Protein AF-A0A2N5YZR5-F1 (afdb_monomer_lite)

Foldseek 3Di:
DDDDDPQVVVVLPQAAEADDDAFDAPPVRDHTQCKGADPQLSYTGHHLQCLLVVLLVLLLCQVVFCQDQDPVVRDTGHRADEDQDGDNDPPDPPNHRYHLVRSVVSNVSHDQDPVSVVVQVVVCVPPVDGSVCNVPVQVSCVPRNPDGVPPQDDFPPWDWDDPDPPDIDIDTHQDPVNDDDDDDDDPVPWDDDADDDDDPPDDGPGD

Sequence (207 aa):
MRPADNTVNSARNSRWYGECDEQYYDEGGTIPTDSWTSSTDWVWKPRDAVKGDCARMIFYMATRYEGEYNAISNITEPDLEIMDYIPADDYSTDPIMAVLSDLLLWHEQDPVDDFERNRNEVIYSYQGNRNPYIDHPEYVCLVFGTDCPGIVDDPDPFTAEGSSASQIDLDWGLNANSNEIVLAWNTTNTFGTPSGTYTSGDPITGG

Structure (mmCIF, N/CA/C/O backbone):
data_AF-A0A2N5YZR5-F1
#
_entry.id   AF-A0A2N5YZR5-F1
#
loop_
_atom_site.group_PDB
_atom_site.id
_atom_site.type_symbol
_atom_site.label_atom_id
_atom_site.label_alt_id
_atom_site.label_comp_id
_atom_site.label_asym_id
_atom_site.label_entity_id
_atom_site.label_seq_id
_atom_site.pdbx_PDB_ins_code
_atom_site.Cartn_x
_atom_site.Cartn_y
_atom_site.Cartn_z
_atom_site.occupancy
_atom_site.B_iso_or_equiv
_atom_site.auth_seq_id
_atom_site.auth_comp_id
_atom_site.auth_asym_id
_atom_site.auth_atom_id
_atom_site.pdbx_PDB_model_num
ATOM 1 N N . MET A 1 1 ? 6.459 -12.007 -2.480 1.00 70.31 1 MET A N 1
ATOM 2 C CA . MET A 1 1 ? 6.802 -12.245 -3.905 1.00 70.31 1 MET A CA 1
ATOM 3 C C . MET A 1 1 ? 5.547 -12.493 -4.737 1.00 70.31 1 MET A C 1
ATOM 5 O O . MET A 1 1 ? 4.651 -13.189 -4.261 1.00 70.31 1 MET A O 1
ATOM 9 N N . ARG A 1 2 ? 5.481 -11.937 -5.951 1.00 78.25 2 ARG A N 1
ATOM 10 C CA . ARG A 1 2 ? 4.419 -12.159 -6.952 1.00 78.25 2 ARG A CA 1
ATOM 11 C C . ARG A 1 2 ? 5.089 -12.424 -8.309 1.00 78.25 2 ARG A C 1
ATOM 13 O O . ARG A 1 2 ? 6.145 -11.840 -8.544 1.00 78.25 2 ARG A O 1
ATOM 20 N N . PRO A 1 3 ? 4.537 -13.291 -9.175 1.00 78.75 3 PRO A N 1
ATOM 21 C CA . PRO A 1 3 ? 5.017 -13.392 -10.547 1.00 78.75 3 PRO A CA 1
ATOM 22 C C . PRO A 1 3 ? 4.793 -12.066 -11.281 1.00 78.75 3 PRO A C 1
ATOM 24 O O . PRO A 1 3 ? 3.724 -11.464 -11.173 1.00 78.75 3 PRO A O 1
ATOM 27 N N . ALA A 1 4 ? 5.801 -11.638 -12.026 1.00 81.44 4 ALA A N 1
ATOM 28 C CA . ALA A 1 4 ? 5.749 -10.490 -12.915 1.00 81.44 4 ALA A CA 1
ATOM 29 C C . ALA A 1 4 ? 6.408 -10.875 -14.239 1.00 81.44 4 ALA A C 1
ATOM 31 O O . ALA A 1 4 ? 7.260 -11.770 -14.267 1.00 81.44 4 ALA A O 1
ATOM 32 N N . ASP A 1 5 ? 6.006 -10.203 -15.314 1.00 84.44 5 ASP A N 1
ATOM 33 C CA . ASP A 1 5 ? 6.750 -10.277 -16.564 1.00 84.44 5 ASP A CA 1
ATOM 34 C C . ASP A 1 5 ? 8.192 -9.796 -16.324 1.00 84.44 5 ASP A C 1
ATOM 36 O O . ASP A 1 5 ? 8.425 -8.876 -15.531 1.00 84.44 5 ASP A O 1
ATOM 40 N N . ASN A 1 6 ? 9.174 -10.461 -16.935 1.00 86.00 6 ASN A N 1
ATOM 41 C CA . ASN A 1 6 ? 10.575 -10.179 -16.655 1.00 86.00 6 ASN A CA 1
ATOM 42 C C . ASN A 1 6 ? 10.985 -8.781 -17.130 1.00 86.00 6 ASN A C 1
ATOM 44 O O . ASN A 1 6 ? 11.789 -8.148 -16.447 1.00 86.00 6 ASN A O 1
ATOM 48 N N . THR A 1 7 ? 10.442 -8.290 -18.245 1.00 87.88 7 THR A N 1
ATOM 49 C CA . THR A 1 7 ? 10.740 -6.948 -18.764 1.00 87.88 7 THR A CA 1
ATOM 50 C C . THR A 1 7 ? 10.146 -5.889 -17.843 1.00 87.88 7 THR A C 1
ATOM 52 O O . THR A 1 7 ? 10.850 -4.963 -17.450 1.00 87.88 7 THR A O 1
ATOM 55 N N . VAL A 1 8 ? 8.906 -6.091 -17.389 1.00 88.25 8 VAL A N 1
ATOM 56 C CA . VAL A 1 8 ? 8.203 -5.216 -16.445 1.00 88.25 8 VAL A CA 1
ATOM 57 C C . VAL A 1 8 ? 8.918 -5.208 -15.096 1.00 88.25 8 VAL A C 1
ATOM 59 O O . VAL A 1 8 ? 9.107 -4.151 -14.503 1.00 88.25 8 VAL A O 1
ATOM 62 N N . ASN A 1 9 ? 9.387 -6.363 -14.619 1.00 88.88 9 ASN A N 1
ATOM 63 C CA . ASN A 1 9 ? 10.175 -6.452 -13.392 1.00 88.88 9 ASN A CA 1
ATOM 64 C C . ASN A 1 9 ? 11.522 -5.723 -13.524 1.00 88.88 9 ASN A C 1
ATOM 66 O O . ASN A 1 9 ? 11.928 -4.996 -12.617 1.00 88.88 9 ASN A O 1
ATOM 70 N N . SER A 1 10 ? 12.205 -5.884 -14.661 1.00 89.12 10 SER A N 1
ATOM 71 C CA . SER A 1 10 ? 13.434 -5.144 -14.960 1.00 89.12 10 SER A CA 1
ATOM 72 C C . SER A 1 10 ? 13.189 -3.639 -15.076 1.00 89.12 10 SER A C 1
ATOM 74 O O . SER A 1 10 ? 14.002 -2.855 -14.591 1.00 89.12 10 SER A O 1
ATOM 76 N N . ALA A 1 11 ? 12.067 -3.231 -15.667 1.00 89.81 11 ALA A N 1
ATOM 77 C CA . ALA A 1 11 ? 11.682 -1.838 -15.813 1.00 89.81 11 ALA A CA 1
ATOM 78 C C . ALA A 1 11 ? 11.274 -1.208 -14.486 1.00 89.81 11 ALA A C 1
ATOM 80 O O . ALA A 1 11 ? 11.668 -0.077 -14.237 1.00 89.81 11 ALA A O 1
ATOM 81 N N . ARG A 1 12 ? 10.580 -1.933 -13.601 1.00 91.31 12 ARG A N 1
ATOM 82 C CA . ARG A 1 12 ? 10.261 -1.465 -12.246 1.00 91.31 12 ARG A CA 1
ATOM 83 C C . ARG A 1 12 ? 11.533 -1.158 -11.457 1.00 91.31 12 ARG A C 1
ATOM 85 O O . ARG A 1 12 ? 11.588 -0.144 -10.767 1.00 91.31 12 ARG A O 1
ATOM 92 N N . ASN A 1 13 ? 12.583 -1.967 -11.620 1.00 89.31 13 ASN A N 1
ATOM 93 C CA . ASN A 1 13 ? 13.887 -1.747 -10.983 1.00 89.31 13 ASN A CA 1
ATOM 94 C C . ASN A 1 13 ? 13.736 -1.540 -9.452 1.00 89.31 13 ASN A C 1
ATOM 96 O O . ASN A 1 13 ? 12.947 -2.229 -8.800 1.00 89.31 13 ASN A O 1
ATOM 100 N N . SER A 1 14 ? 14.467 -0.595 -8.872 1.00 88.56 14 SER A N 1
ATOM 101 C CA . SER A 1 14 ? 14.350 -0.112 -7.498 1.00 88.56 14 SER A CA 1
ATOM 102 C C . SER A 1 14 ? 13.541 1.187 -7.395 1.00 88.56 14 SER A C 1
ATOM 104 O O . SER A 1 14 ? 13.729 1.930 -6.441 1.00 88.56 14 SER A O 1
ATOM 106 N N . ARG A 1 15 ? 12.652 1.476 -8.359 1.00 92.12 15 ARG A N 1
ATOM 107 C CA . ARG A 1 15 ? 11.787 2.664 -8.299 1.00 92.12 15 ARG A CA 1
ATOM 108 C C . ARG A 1 15 ? 10.844 2.603 -7.103 1.00 92.12 15 ARG A C 1
ATOM 110 O O . ARG A 1 15 ? 10.331 1.524 -6.766 1.00 92.12 15 ARG A O 1
ATOM 117 N N . TRP A 1 16 ? 10.589 3.765 -6.515 1.00 94.25 16 TRP A N 1
ATOM 118 C CA . TRP A 1 16 ? 9.608 3.921 -5.446 1.00 94.25 16 TRP A CA 1
ATOM 119 C C . TRP A 1 16 ? 8.196 3.702 -5.964 1.00 94.25 16 TRP A C 1
ATOM 121 O O . TRP A 1 16 ? 7.913 3.931 -7.140 1.0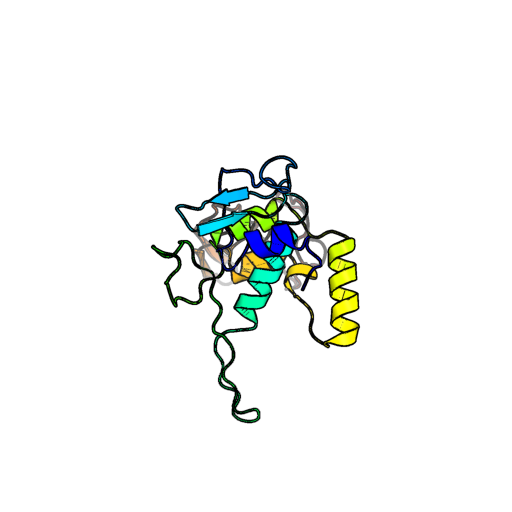0 94.25 16 TRP A O 1
ATOM 131 N N . TYR A 1 17 ? 7.305 3.245 -5.093 1.00 95.31 17 TYR A N 1
ATOM 132 C CA . TYR A 1 17 ? 5.890 3.162 -5.431 1.00 95.31 17 TYR A CA 1
ATOM 133 C C . TYR A 1 17 ? 5.197 4.501 -5.183 1.00 95.31 17 TYR A C 1
ATOM 135 O O . TYR A 1 17 ? 5.326 5.079 -4.108 1.00 95.31 17 TYR A O 1
ATOM 143 N N . GLY A 1 18 ? 4.458 4.972 -6.179 1.00 94.62 18 GLY A N 1
ATOM 144 C CA . GLY A 1 18 ? 3.708 6.222 -6.119 1.00 94.62 18 GLY A CA 1
ATOM 145 C C . GLY A 1 18 ? 2.987 6.492 -7.433 1.00 94.62 18 GLY A C 1
ATOM 146 O O . GLY A 1 18 ? 3.174 5.767 -8.417 1.00 94.62 18 GLY A O 1
ATOM 147 N N . GLU A 1 19 ? 2.143 7.513 -7.445 1.00 93.38 19 GLU A N 1
ATOM 148 C CA . GLU A 1 19 ? 1.406 7.951 -8.626 1.00 93.38 19 GLU A CA 1
ATOM 149 C C . GLU A 1 19 ? 2.331 8.577 -9.682 1.00 93.38 19 GLU A C 1
ATOM 151 O O . GLU A 1 19 ? 3.331 9.228 -9.380 1.00 93.38 19 GLU A O 1
ATOM 156 N N . CYS A 1 20 ? 2.018 8.328 -10.955 1.00 92.81 20 CYS A N 1
ATOM 157 C CA . CYS A 1 20 ? 2.745 8.873 -12.101 1.00 92.81 20 CYS A CA 1
ATOM 158 C C . CYS A 1 20 ? 1.919 8.760 -13.390 1.00 92.81 20 CYS A C 1
ATOM 160 O O . CYS A 1 20 ? 1.036 7.907 -13.509 1.00 92.81 20 CYS A O 1
ATOM 162 N N . ASP A 1 21 ? 2.249 9.608 -14.368 1.00 91.12 21 ASP A N 1
ATOM 163 C CA . ASP A 1 21 ? 1.403 9.862 -15.543 1.00 91.12 21 ASP A CA 1
ATOM 164 C C . ASP A 1 21 ? 1.977 9.333 -16.872 1.00 91.12 21 ASP A C 1
ATOM 166 O O . ASP A 1 21 ? 1.344 9.480 -17.920 1.00 91.12 21 ASP A O 1
ATOM 170 N N . GLU A 1 22 ? 3.156 8.698 -16.878 1.00 94.25 22 GLU A N 1
ATOM 171 C CA . GLU A 1 22 ? 3.742 8.119 -18.096 1.00 94.25 22 GLU A CA 1
ATOM 172 C C . GLU A 1 22 ? 3.511 6.605 -18.151 1.00 94.25 22 GLU A C 1
ATOM 174 O O . GLU A 1 22 ? 4.078 5.831 -17.380 1.00 94.25 22 GLU A O 1
ATOM 179 N N . GLN A 1 23 ? 2.662 6.160 -19.079 1.00 93.94 23 GLN A N 1
ATOM 180 C CA . GLN A 1 23 ? 2.369 4.738 -19.242 1.00 93.94 23 GLN A CA 1
ATOM 181 C C . GLN A 1 23 ? 3.618 3.987 -19.715 1.00 93.94 23 GLN A C 1
ATOM 183 O O . GLN A 1 23 ? 4.258 4.367 -20.696 1.00 93.94 23 GLN A O 1
ATOM 188 N N . TYR A 1 24 ? 3.926 2.872 -19.057 1.00 91.81 24 TYR A N 1
ATOM 189 C CA . TYR A 1 24 ? 5.007 1.986 -19.451 1.00 91.81 24 TYR A CA 1
ATOM 190 C C . TYR A 1 24 ? 4.556 1.001 -20.536 1.00 91.81 24 TYR A C 1
ATOM 192 O O . TYR A 1 24 ? 3.554 0.285 -20.400 1.00 91.81 24 TYR A O 1
ATOM 200 N N . TYR A 1 25 ? 5.354 0.933 -21.597 1.00 91.06 25 TYR A N 1
ATOM 201 C CA . TYR A 1 25 ? 5.171 0.024 -22.719 1.00 91.06 25 TYR A CA 1
ATOM 202 C C . TYR A 1 25 ? 6.322 -0.980 -22.779 1.00 91.06 25 TYR A C 1
ATOM 204 O O . TYR A 1 25 ? 7.494 -0.609 -22.701 1.00 91.06 25 TYR A O 1
ATOM 212 N N . ASP A 1 26 ? 5.980 -2.245 -22.983 1.00 86.69 26 ASP A N 1
ATOM 213 C CA . ASP A 1 26 ? 6.927 -3.332 -23.193 1.00 86.69 26 ASP A CA 1
ATOM 214 C C . ASP A 1 26 ? 7.288 -3.497 -24.686 1.00 86.69 26 ASP A C 1
ATOM 216 O O . ASP A 1 26 ? 6.799 -2.758 -25.550 1.00 86.69 26 ASP A O 1
ATOM 220 N N . GLU A 1 27 ? 8.186 -4.437 -24.998 1.00 84.00 27 GLU A N 1
ATOM 221 C CA . GLU A 1 27 ? 8.685 -4.762 -26.338 1.00 84.00 27 GLU A CA 1
ATOM 222 C C . GLU A 1 27 ? 9.165 -3.516 -27.097 1.00 84.00 27 GLU A C 1
ATOM 224 O O . GLU A 1 27 ? 8.824 -3.269 -28.256 1.00 84.00 27 GLU A O 1
ATOM 229 N N . GLY A 1 28 ? 9.953 -2.683 -26.410 1.00 75.81 28 GLY A N 1
ATOM 230 C CA . GLY A 1 28 ? 10.524 -1.470 -26.995 1.00 75.81 28 GLY A CA 1
ATOM 231 C C . GLY A 1 28 ? 9.497 -0.376 -27.296 1.00 75.81 28 GLY A C 1
ATOM 232 O O . GLY A 1 28 ? 9.738 0.439 -28.184 1.00 75.81 28 GLY A O 1
ATOM 233 N N . GLY A 1 29 ? 8.370 -0.350 -26.579 1.00 80.75 29 GLY A N 1
ATOM 234 C CA . GLY A 1 29 ? 7.383 0.726 -26.679 1.00 80.75 29 GLY A CA 1
ATOM 235 C C . GLY A 1 29 ? 6.100 0.358 -27.423 1.00 80.75 29 GLY A C 1
ATOM 236 O O . GLY A 1 29 ? 5.387 1.252 -27.871 1.00 80.75 29 GLY A O 1
ATOM 237 N N . THR A 1 30 ? 5.817 -0.932 -27.619 1.00 82.69 30 THR A N 1
ATOM 238 C CA . THR A 1 30 ? 4.737 -1.382 -28.514 1.00 82.69 30 THR A CA 1
ATOM 239 C C . THR A 1 30 ? 3.555 -2.020 -27.794 1.00 82.69 30 THR A C 1
ATOM 241 O O . THR A 1 30 ? 2.429 -1.899 -28.279 1.00 82.69 30 THR A O 1
ATOM 244 N N . ILE A 1 31 ? 3.770 -2.644 -26.633 1.00 86.31 31 ILE A N 1
ATOM 245 C CA . ILE A 1 31 ? 2.707 -3.323 -25.881 1.00 86.31 31 ILE A CA 1
ATOM 246 C C . ILE A 1 31 ? 2.402 -2.541 -24.600 1.00 86.31 31 ILE A C 1
ATOM 248 O O . ILE A 1 31 ? 3.287 -2.420 -23.753 1.00 86.31 31 ILE A O 1
ATOM 252 N N . PRO A 1 32 ? 1.178 -2.017 -24.411 1.00 88.62 32 PRO A N 1
ATOM 253 C CA . PRO A 1 32 ? 0.816 -1.369 -23.159 1.00 88.62 32 PRO A CA 1
ATOM 254 C C . PRO A 1 32 ? 0.783 -2.402 -22.030 1.00 88.62 32 PRO A C 1
ATOM 256 O O . PRO A 1 32 ? 0.196 -3.475 -22.167 1.00 88.62 32 PRO A O 1
ATOM 259 N N . THR A 1 33 ? 1.413 -2.071 -20.905 1.00 90.44 33 THR A N 1
ATOM 260 C CA . THR A 1 33 ? 1.480 -2.957 -19.731 1.00 90.44 33 THR A CA 1
ATOM 261 C C . THR A 1 33 ? 0.447 -2.621 -18.663 1.00 90.44 33 THR A C 1
ATOM 263 O O . THR A 1 33 ? 0.400 -3.294 -17.637 1.00 90.44 33 THR A O 1
ATOM 266 N N . ASP A 1 34 ? -0.317 -1.543 -18.861 1.00 92.06 34 ASP A N 1
ATOM 267 C CA . ASP A 1 34 ? -1.183 -0.890 -17.867 1.00 92.06 34 ASP A CA 1
ATOM 268 C C . ASP A 1 34 ? -0.469 -0.461 -16.571 1.00 92.06 34 ASP A C 1
ATOM 270 O O . ASP A 1 34 ? -1.120 -0.071 -15.607 1.00 92.06 34 ASP A O 1
ATOM 274 N N . SER A 1 35 ? 0.863 -0.534 -16.535 1.00 93.69 35 SER A N 1
ATOM 275 C CA . SER A 1 35 ? 1.693 0.055 -15.484 1.00 93.69 35 SER A CA 1
ATOM 276 C C . SER A 1 35 ? 2.209 1.412 -15.954 1.00 93.69 35 SER A C 1
ATOM 278 O O . SER A 1 35 ? 2.256 1.680 -17.156 1.00 93.69 35 SER A O 1
ATOM 280 N N . TRP A 1 36 ? 2.614 2.255 -15.014 1.00 95.31 36 TRP A N 1
ATOM 281 C CA . TRP A 1 36 ? 3.085 3.610 -15.269 1.00 95.31 36 TRP A CA 1
ATOM 282 C C . TRP A 1 36 ? 4.411 3.849 -14.549 1.00 95.31 36 TRP A C 1
ATOM 284 O O . TRP A 1 36 ? 4.768 3.139 -13.605 1.00 95.31 36 TRP A O 1
ATOM 294 N N . THR A 1 37 ? 5.177 4.822 -15.020 1.00 94.88 37 THR A N 1
ATOM 295 C CA . THR A 1 37 ? 6.474 5.178 -14.453 1.00 94.88 37 THR A CA 1
ATOM 296 C C . THR A 1 37 ? 6.707 6.686 -14.520 1.00 94.88 37 THR A C 1
ATOM 298 O O . THR A 1 37 ? 6.044 7.391 -15.264 1.00 94.88 37 THR A O 1
ATOM 301 N N . SER A 1 38 ? 7.652 7.197 -13.737 1.00 92.31 38 SER A N 1
ATOM 302 C CA . SER A 1 38 ? 8.277 8.504 -13.947 1.00 92.31 38 SER A CA 1
ATOM 303 C C . SER A 1 38 ? 9.782 8.289 -13.912 1.00 92.31 38 SER A C 1
ATOM 305 O O . SER A 1 38 ? 10.316 7.784 -12.924 1.00 92.31 38 SER A O 1
ATOM 307 N N . SER A 1 39 ? 10.486 8.634 -14.992 1.00 89.38 39 SER A N 1
ATOM 308 C CA . SER A 1 39 ? 11.958 8.609 -14.984 1.00 89.38 39 SER A CA 1
ATOM 309 C C . SER A 1 39 ? 12.553 9.832 -14.285 1.00 89.38 39 SER A C 1
ATOM 311 O O . SER A 1 39 ? 13.714 9.787 -13.895 1.00 89.38 39 SER A O 1
ATOM 313 N N . THR A 1 40 ? 11.776 10.909 -14.137 1.00 88.19 40 THR A N 1
ATOM 314 C CA . THR A 1 40 ? 12.200 12.135 -13.449 1.00 88.19 40 THR A CA 1
ATOM 315 C C . THR A 1 40 ? 12.149 11.963 -11.938 1.00 88.19 40 THR A C 1
ATOM 317 O O . THR A 1 40 ? 13.134 12.259 -11.276 1.00 88.19 40 THR A O 1
ATOM 320 N N . ASP A 1 41 ? 11.045 11.429 -11.419 1.00 88.19 41 ASP A N 1
ATOM 321 C CA . ASP A 1 41 ? 10.856 11.211 -9.977 1.00 88.19 41 ASP A CA 1
ATOM 322 C C . ASP A 1 41 ? 11.301 9.805 -9.548 1.00 88.19 41 ASP A C 1
ATOM 324 O O . ASP A 1 41 ? 11.292 9.470 -8.372 1.00 88.19 41 ASP A O 1
ATOM 328 N N . TRP A 1 42 ? 11.677 8.960 -10.515 1.00 91.88 42 TRP A N 1
ATOM 329 C CA . TRP A 1 42 ? 12.067 7.565 -10.304 1.00 91.88 42 TRP A CA 1
ATOM 330 C C . TRP A 1 42 ? 10.981 6.729 -9.597 1.00 91.88 42 TRP A C 1
ATOM 332 O O . TRP A 1 42 ? 11.236 5.929 -8.694 1.00 91.88 42 TRP A O 1
ATOM 342 N N . VAL A 1 43 ? 9.742 6.892 -10.063 1.00 93.25 43 VAL A N 1
ATOM 343 C CA . VAL A 1 43 ? 8.531 6.282 -9.494 1.00 93.25 43 VAL A CA 1
ATOM 344 C C . VAL A 1 43 ? 7.953 5.213 -10.423 1.00 93.25 43 VAL A C 1
ATOM 346 O O . VAL A 1 43 ? 8.119 5.246 -11.650 1.00 93.25 43 VAL A O 1
ATOM 349 N N . TRP A 1 44 ? 7.283 4.230 -9.828 1.00 95.50 44 TRP A N 1
ATOM 350 C CA . TRP A 1 44 ? 6.551 3.171 -10.501 1.00 95.50 44 TRP A CA 1
ATOM 351 C C . TRP A 1 44 ? 5.144 3.005 -9.923 1.00 95.50 44 TRP A C 1
ATOM 353 O O . TRP A 1 44 ? 4.973 2.737 -8.731 1.00 95.50 44 TRP A O 1
ATOM 363 N N . LYS A 1 45 ? 4.146 3.032 -10.803 1.00 95.81 45 LYS A N 1
ATOM 364 C CA . LYS A 1 45 ? 2.758 2.699 -10.490 1.00 95.81 45 LYS A CA 1
ATOM 365 C C . LYS A 1 45 ? 2.385 1.376 -11.163 1.00 95.81 45 LYS A C 1
ATOM 367 O O . LYS A 1 45 ? 2.454 1.259 -12.388 1.00 95.81 45 LYS A O 1
ATOM 372 N N . PRO A 1 46 ? 2.000 0.347 -10.397 1.00 95.00 46 PRO A N 1
ATOM 373 C CA . PRO A 1 46 ? 1.544 -0.911 -10.961 1.00 95.00 46 PRO A CA 1
ATOM 374 C C . PRO A 1 46 ? 0.155 -0.764 -11.603 1.00 95.00 46 PRO A C 1
ATOM 376 O O . PRO A 1 46 ? -0.506 0.266 -11.497 1.00 95.00 46 PRO A O 1
ATOM 379 N N . ARG A 1 47 ? -0.299 -1.831 -12.265 1.00 93.88 47 ARG A N 1
ATOM 380 C CA . ARG A 1 47 ? -1.631 -1.894 -12.882 1.00 93.88 47 ARG A CA 1
ATOM 381 C C . ARG A 1 47 ? -2.738 -1.716 -11.852 1.00 93.88 47 ARG A C 1
ATOM 383 O O . ARG A 1 47 ? -2.624 -2.225 -10.738 1.00 93.88 47 ARG A O 1
ATOM 390 N N . ASP A 1 48 ? -3.855 -1.137 -12.281 1.00 93.62 48 ASP A N 1
ATOM 391 C CA . ASP A 1 48 ? -5.013 -0.897 -11.412 1.00 93.62 48 ASP A CA 1
ATOM 392 C C . ASP A 1 48 ? -5.551 -2.159 -10.731 1.00 93.62 48 ASP A C 1
ATOM 394 O O . ASP A 1 48 ? -5.998 -2.082 -9.598 1.00 93.62 48 ASP A O 1
ATOM 398 N N . ALA A 1 49 ? -5.460 -3.319 -11.386 1.00 90.94 49 ALA A N 1
ATOM 399 C CA . ALA A 1 49 ? -5.941 -4.596 -10.854 1.00 90.94 49 ALA A CA 1
ATOM 400 C C . ALA A 1 49 ? -5.028 -5.241 -9.790 1.00 90.94 49 ALA A C 1
ATOM 402 O O . ALA A 1 49 ? -5.274 -6.376 -9.395 1.00 90.94 49 ALA A O 1
ATOM 403 N N . VAL A 1 50 ? -3.893 -4.618 -9.451 1.00 93.75 50 VAL A N 1
ATOM 404 C CA . VAL A 1 50 ? -2.946 -5.159 -8.457 1.00 93.75 50 VAL A CA 1
ATOM 405 C C . VAL A 1 50 ? -2.355 -4.087 -7.540 1.00 93.75 50 VAL A C 1
ATOM 407 O O . VAL A 1 50 ? -1.430 -4.383 -6.778 1.00 93.75 50 VAL A O 1
ATOM 410 N N . LYS A 1 51 ? -2.802 -2.833 -7.648 1.00 94.00 51 LYS A N 1
ATOM 411 C CA . LYS A 1 51 ? -2.194 -1.716 -6.915 1.00 94.00 51 LYS A CA 1
ATOM 412 C C . LYS A 1 51 ? -2.513 -1.773 -5.424 1.00 94.00 51 LYS A C 1
ATOM 414 O O . LYS A 1 51 ? -1.630 -1.483 -4.620 1.00 94.00 51 LYS A O 1
ATOM 419 N N . GLY A 1 52 ? -3.702 -2.242 -5.052 1.00 95.94 52 GLY A N 1
ATOM 420 C CA . GLY A 1 52 ? -4.095 -2.457 -3.662 1.00 95.94 52 GLY A CA 1
ATOM 421 C C . GLY A 1 52 ? -3.335 -3.621 -3.041 1.00 95.94 52 GLY A C 1
ATOM 422 O O . GLY A 1 52 ? -2.831 -3.500 -1.923 1.00 95.94 52 GLY A O 1
ATOM 423 N N . ASP A 1 53 ? -3.137 -4.703 -3.801 1.00 96.19 53 ASP A N 1
ATOM 424 C CA . ASP A 1 53 ? -2.285 -5.819 -3.374 1.00 96.19 53 ASP A CA 1
ATOM 425 C C . ASP A 1 53 ? -0.851 -5.338 -3.106 1.00 96.19 53 ASP A C 1
ATOM 427 O O . ASP A 1 53 ? -0.217 -5.710 -2.114 1.00 96.19 53 ASP A O 1
ATOM 431 N N . CYS A 1 54 ? -0.310 -4.508 -4.007 1.00 95.81 54 CYS A N 1
ATOM 432 C CA . CYS A 1 54 ? 0.997 -3.879 -3.837 1.00 95.81 54 CYS A CA 1
ATOM 433 C C . CYS A 1 54 ? 1.042 -3.014 -2.576 1.00 95.81 54 CYS A C 1
ATOM 435 O O . CYS A 1 54 ? 1.967 -3.189 -1.784 1.00 95.81 54 CYS A O 1
ATOM 437 N N . ALA A 1 55 ? 0.038 -2.167 -2.346 1.00 96.81 55 ALA A N 1
ATOM 438 C CA . ALA A 1 55 ? -0.043 -1.333 -1.152 1.00 96.81 55 ALA A CA 1
ATOM 439 C C . ALA A 1 55 ? -0.029 -2.171 0.134 1.00 96.81 55 ALA A C 1
ATOM 441 O O . ALA A 1 55 ? 0.836 -1.977 0.983 1.00 96.81 55 ALA A O 1
ATOM 442 N N . ARG A 1 56 ? -0.890 -3.191 0.246 1.00 96.81 56 ARG A N 1
ATOM 443 C CA . ARG A 1 56 ? -0.943 -4.082 1.422 1.00 96.81 56 ARG A CA 1
ATOM 444 C C . ARG A 1 56 ? 0.335 -4.887 1.627 1.00 96.81 56 ARG A C 1
ATOM 446 O O . ARG A 1 56 ? 0.707 -5.165 2.767 1.00 96.81 56 ARG A O 1
ATOM 453 N N . MET A 1 57 ? 1.027 -5.271 0.554 1.00 95.44 57 MET A N 1
ATOM 454 C CA . MET A 1 57 ? 2.351 -5.886 0.668 1.00 95.44 57 MET A CA 1
ATOM 455 C C . MET A 1 57 ? 3.389 -4.899 1.211 1.00 95.44 57 MET A C 1
ATOM 457 O O . MET A 1 57 ? 4.203 -5.304 2.033 1.00 95.44 57 MET A O 1
ATOM 461 N N . ILE A 1 58 ? 3.364 -3.637 0.781 1.00 96.00 58 ILE A N 1
ATOM 462 C CA . ILE A 1 58 ? 4.313 -2.614 1.238 1.00 96.00 58 ILE A CA 1
ATOM 463 C C . ILE A 1 58 ? 4.034 -2.225 2.695 1.00 96.00 58 ILE A C 1
ATOM 465 O O . ILE A 1 58 ? 4.975 -2.218 3.481 1.00 96.00 58 ILE A O 1
ATOM 469 N N . PHE A 1 59 ? 2.767 -2.033 3.086 1.00 96.69 59 PHE A N 1
ATOM 470 C CA . PHE A 1 59 ? 2.375 -1.822 4.488 1.00 96.69 59 PHE A CA 1
ATOM 471 C C . PHE A 1 59 ? 2.900 -2.936 5.395 1.00 96.69 59 PHE A C 1
ATOM 473 O O . PHE A 1 59 ? 3.523 -2.670 6.416 1.00 96.69 59 PHE A O 1
ATOM 480 N N . TYR A 1 60 ? 2.739 -4.195 4.979 1.00 95.69 60 TYR A N 1
ATOM 481 C CA . TYR A 1 60 ? 3.290 -5.327 5.719 1.00 95.69 60 TYR A CA 1
ATOM 482 C C . TYR A 1 60 ? 4.818 -5.308 5.810 1.00 95.69 60 TYR A C 1
ATOM 484 O O . TYR A 1 60 ? 5.368 -5.636 6.859 1.00 95.69 60 TYR A O 1
ATOM 492 N N . MET A 1 61 ? 5.508 -4.967 4.717 1.00 94.62 61 MET A N 1
ATOM 493 C CA . MET A 1 61 ? 6.968 -4.905 4.717 1.00 94.62 61 MET A CA 1
ATOM 494 C C . MET A 1 61 ? 7.479 -3.816 5.655 1.00 94.62 61 MET A C 1
ATOM 496 O O . MET A 1 61 ? 8.431 -4.096 6.369 1.00 94.62 61 MET A O 1
ATOM 500 N N . ALA A 1 62 ? 6.836 -2.648 5.691 1.00 94.06 62 ALA A N 1
ATOM 501 C CA . ALA A 1 62 ? 7.197 -1.588 6.625 1.00 94.06 62 ALA A CA 1
ATOM 502 C C . ALA A 1 62 ? 7.040 -2.079 8.068 1.00 94.06 62 ALA A C 1
ATOM 504 O O . ALA A 1 62 ? 8.029 -2.270 8.757 1.00 94.06 62 ALA A O 1
ATOM 505 N N . THR A 1 63 ? 5.833 -2.510 8.451 1.00 93.19 63 THR A N 1
ATOM 506 C CA . THR A 1 63 ? 5.545 -2.983 9.817 1.00 93.19 63 THR A CA 1
ATOM 507 C C . THR A 1 63 ? 6.401 -4.163 10.271 1.00 93.19 63 THR A C 1
ATOM 509 O O . THR A 1 63 ? 6.642 -4.342 11.465 1.00 93.19 63 THR A O 1
ATOM 512 N N . ARG A 1 64 ? 6.803 -5.049 9.351 1.00 91.81 64 ARG A N 1
ATOM 513 C CA . ARG A 1 64 ? 7.625 -6.205 9.715 1.00 91.81 64 ARG A CA 1
ATOM 514 C C . ARG A 1 64 ? 9.095 -5.827 9.861 1.00 91.81 64 ARG A C 1
ATOM 516 O O . ARG A 1 64 ? 9.754 -6.463 10.676 1.00 91.81 64 ARG A O 1
ATOM 523 N N . TYR A 1 65 ? 9.619 -4.906 9.063 1.00 90.62 65 TYR A N 1
ATOM 524 C CA . TYR A 1 65 ? 11.055 -4.683 8.920 1.00 90.62 65 TYR A CA 1
ATOM 525 C C . TYR A 1 65 ? 11.438 -3.279 9.391 1.00 90.62 65 TYR A C 1
ATOM 527 O O . TYR A 1 65 ? 11.613 -2.383 8.580 1.00 90.62 65 TYR A O 1
ATOM 535 N N . GLU A 1 66 ? 11.619 -3.139 10.703 1.00 89.69 66 GLU A N 1
ATOM 536 C CA . GLU A 1 66 ? 11.929 -1.880 11.409 1.00 89.69 66 GLU A CA 1
ATOM 537 C C . GLU A 1 66 ? 13.425 -1.796 11.803 1.00 89.69 66 GLU A C 1
ATOM 539 O O . GLU A 1 66 ? 13.798 -1.246 12.840 1.00 89.69 66 GLU A O 1
ATOM 544 N N . GLY A 1 67 ? 14.307 -2.483 11.063 1.00 89.19 67 GLY A N 1
ATOM 545 C CA . GLY A 1 67 ? 15.756 -2.406 11.291 1.00 89.19 67 GLY A CA 1
ATOM 546 C C . GLY A 1 67 ? 16.290 -3.168 12.511 1.00 89.19 67 GLY A C 1
ATOM 547 O O . GLY A 1 67 ? 17.418 -2.921 12.950 1.00 89.19 67 GLY A O 1
ATOM 548 N N . GLU A 1 68 ? 15.517 -4.095 13.090 1.00 88.69 68 GLU A N 1
ATOM 549 C CA . GLU A 1 68 ? 15.910 -4.784 14.323 1.00 88.69 68 GLU A CA 1
ATOM 550 C C . GLU A 1 68 ? 17.192 -5.622 14.143 1.00 88.69 68 GLU A C 1
ATOM 552 O O . GLU A 1 68 ? 17.384 -6.363 13.171 1.00 88.69 68 GLU A O 1
ATOM 557 N N . TYR A 1 69 ? 18.089 -5.542 15.131 1.00 90.31 69 TYR A N 1
ATOM 558 C CA . TYR A 1 69 ? 19.268 -6.397 15.194 1.00 90.31 69 TYR A CA 1
ATOM 559 C C . TYR A 1 69 ? 18.953 -7.735 15.868 1.00 90.31 69 TYR A C 1
ATOM 561 O O . TYR A 1 69 ? 18.734 -7.812 17.079 1.00 90.31 69 TYR A O 1
ATOM 569 N N . ASN A 1 70 ? 19.045 -8.825 15.106 1.00 86.31 70 ASN A N 1
ATOM 570 C CA . ASN A 1 70 ? 18.913 -10.166 15.652 1.00 86.31 70 ASN A CA 1
ATOM 571 C C . ASN A 1 70 ? 20.269 -10.684 16.155 1.00 86.31 70 ASN A C 1
ATOM 573 O O . ASN A 1 70 ? 21.120 -11.134 15.383 1.00 86.31 70 ASN A O 1
ATOM 577 N N . ALA A 1 71 ? 20.447 -10.683 17.478 1.00 88.12 71 ALA A N 1
ATOM 578 C CA . ALA A 1 71 ? 21.675 -11.143 18.126 1.00 88.12 71 ALA A CA 1
ATOM 579 C C . ALA A 1 71 ? 21.943 -12.654 17.982 1.00 88.12 71 ALA A C 1
ATOM 581 O O . ALA A 1 71 ? 23.086 -13.083 18.131 1.00 88.12 71 ALA A O 1
ATOM 582 N N . ILE A 1 72 ? 20.917 -13.468 17.704 1.00 87.62 72 ILE A N 1
ATOM 583 C CA . ILE A 1 72 ? 21.054 -14.924 17.546 1.00 87.62 72 ILE A CA 1
ATOM 584 C C . ILE A 1 72 ? 21.574 -15.255 16.147 1.00 87.62 72 ILE A C 1
ATOM 586 O O . ILE A 1 72 ? 22.490 -16.063 16.004 1.00 87.62 72 ILE A O 1
ATOM 590 N N . SER A 1 73 ? 21.002 -14.634 15.114 1.00 87.56 73 SER A N 1
ATOM 591 C CA . SER A 1 73 ? 21.427 -14.840 13.728 1.00 87.56 73 SER A CA 1
ATOM 592 C C . SER A 1 73 ? 22.556 -13.908 13.289 1.00 87.56 73 SER A C 1
ATOM 594 O O . SER A 1 73 ? 23.108 -14.125 12.214 1.00 87.56 73 SER A O 1
ATOM 596 N N . ASN A 1 74 ? 22.924 -12.908 14.102 1.00 89.94 74 ASN A N 1
ATOM 597 C CA . ASN A 1 74 ? 23.924 -11.881 13.788 1.00 89.94 74 ASN A CA 1
ATOM 598 C C . ASN A 1 74 ? 23.622 -11.178 12.450 1.00 89.94 74 ASN A C 1
ATOM 600 O O . ASN A 1 74 ? 24.499 -11.002 11.602 1.00 89.94 74 ASN A O 1
ATOM 604 N N . ILE A 1 75 ? 22.346 -10.840 12.250 1.00 88.25 75 ILE A N 1
ATOM 605 C CA . ILE A 1 75 ? 21.819 -10.172 11.057 1.00 88.25 75 ILE A CA 1
ATOM 606 C C . ILE A 1 75 ? 20.993 -8.980 11.534 1.00 88.25 75 ILE A C 1
ATOM 608 O O . ILE A 1 75 ? 20.153 -9.136 12.419 1.00 88.25 75 ILE A O 1
ATOM 612 N N . THR A 1 76 ? 21.235 -7.816 10.939 1.00 89.75 76 THR A N 1
ATOM 613 C CA . THR A 1 76 ? 20.349 -6.655 11.057 1.00 89.75 76 THR A CA 1
ATOM 614 C C . THR A 1 76 ? 19.307 -6.746 9.957 1.00 89.75 76 THR A C 1
ATOM 616 O O . THR A 1 76 ? 19.655 -6.951 8.789 1.00 89.75 76 THR A O 1
ATOM 619 N N . GLU A 1 77 ? 18.039 -6.656 10.335 1.00 89.25 77 GLU A N 1
ATOM 620 C CA . GLU A 1 77 ? 16.948 -6.560 9.377 1.00 89.25 77 GLU A CA 1
ATOM 621 C C . GLU A 1 77 ? 17.050 -5.245 8.582 1.00 89.25 77 GLU A C 1
ATOM 623 O O . GLU A 1 77 ? 17.645 -4.278 9.061 1.00 89.25 77 GLU A O 1
ATOM 628 N N . PRO A 1 78 ? 16.537 -5.192 7.341 1.00 86.94 78 PRO A N 1
ATOM 629 C CA . PRO A 1 78 ? 16.342 -3.909 6.680 1.00 86.94 78 PRO A CA 1
ATOM 630 C C . PRO A 1 78 ? 15.353 -3.055 7.487 1.00 86.94 78 PRO A C 1
ATOM 632 O O . PRO A 1 78 ? 14.502 -3.594 8.192 1.00 86.94 78 PRO A O 1
ATOM 635 N N . ASP A 1 79 ? 15.489 -1.740 7.376 1.00 90.31 79 ASP A N 1
ATOM 636 C CA . ASP A 1 79 ? 14.660 -0.751 8.068 1.00 90.31 79 ASP A CA 1
ATOM 637 C C . ASP A 1 79 ? 13.768 -0.053 7.053 1.00 90.31 79 ASP A C 1
ATOM 639 O O . ASP A 1 79 ? 14.159 0.967 6.524 1.00 90.31 79 ASP A O 1
ATOM 643 N N . LEU A 1 80 ? 12.677 -0.682 6.628 1.00 92.06 80 LEU A N 1
ATOM 644 C CA . LEU A 1 80 ? 11.911 -0.248 5.466 1.00 92.06 80 LEU A CA 1
ATOM 645 C C . LEU A 1 80 ? 10.822 0.749 5.860 1.00 92.06 80 LEU A C 1
ATOM 647 O O . LEU A 1 80 ? 9.912 0.413 6.608 1.00 92.06 80 LEU A O 1
ATOM 651 N N . GLU A 1 81 ? 10.834 1.930 5.249 1.00 92.56 81 GLU A N 1
ATOM 652 C CA . GLU A 1 81 ? 9.929 3.019 5.618 1.00 92.56 81 GLU A CA 1
ATOM 653 C C . GLU A 1 81 ? 8.947 3.396 4.497 1.00 92.56 81 GLU A C 1
ATOM 655 O O . GLU A 1 81 ? 9.171 3.165 3.301 1.00 92.56 81 GLU A O 1
ATOM 660 N N . ILE A 1 82 ? 7.833 4.011 4.896 1.00 92.12 82 ILE A N 1
ATOM 661 C CA . ILE A 1 82 ? 6.844 4.628 4.009 1.00 92.12 82 ILE A CA 1
ATOM 662 C C . ILE A 1 82 ? 6.693 6.075 4.468 1.00 92.12 82 ILE A C 1
ATOM 664 O O . ILE A 1 82 ? 6.395 6.326 5.632 1.00 92.12 82 ILE A O 1
ATOM 668 N N . MET A 1 83 ? 6.892 7.021 3.554 1.00 89.75 83 MET A N 1
ATOM 669 C CA . MET A 1 83 ? 6.886 8.454 3.851 1.00 89.75 83 MET A CA 1
ATOM 670 C C . MET A 1 83 ? 6.014 9.185 2.840 1.00 89.75 83 MET A C 1
ATOM 672 O O . MET A 1 83 ? 5.785 8.686 1.747 1.00 89.75 83 MET A O 1
ATOM 676 N N . ASP A 1 84 ? 5.539 10.386 3.159 1.00 88.50 84 ASP A N 1
ATOM 677 C CA . ASP A 1 84 ? 4.712 11.174 2.231 1.00 88.50 84 ASP A CA 1
ATOM 678 C C . ASP A 1 84 ? 5.549 12.053 1.278 1.00 88.50 84 ASP A C 1
ATOM 680 O O . ASP A 1 84 ? 5.208 13.193 0.970 1.00 88.50 84 ASP A O 1
ATOM 684 N N . TYR A 1 85 ? 6.711 11.542 0.855 1.00 86.19 85 TYR A N 1
ATOM 685 C CA . TYR A 1 85 ? 7.581 12.176 -0.135 1.00 86.19 85 TYR A CA 1
ATOM 686 C C . TYR A 1 85 ? 8.468 11.144 -0.846 1.00 86.19 85 TYR A C 1
ATOM 688 O O . TYR A 1 85 ? 8.720 10.055 -0.330 1.00 86.19 85 TYR A O 1
ATOM 696 N N . ILE A 1 86 ? 8.976 11.521 -2.021 1.00 85.94 86 ILE A N 1
ATOM 697 C CA . ILE A 1 86 ? 9.990 10.772 -2.772 1.00 85.94 86 ILE A CA 1
ATOM 698 C C . ILE A 1 86 ? 11.358 11.448 -2.593 1.00 85.94 86 ILE A C 1
ATOM 700 O O . ILE A 1 86 ? 11.427 12.682 -2.662 1.00 85.94 86 ILE A O 1
ATOM 704 N N . PRO A 1 87 ? 12.448 10.691 -2.357 1.00 84.12 87 PRO A N 1
ATOM 705 C CA . PRO A 1 87 ? 13.798 11.245 -2.334 1.00 84.12 87 PRO A CA 1
ATOM 706 C C . PRO A 1 87 ? 14.155 12.000 -3.619 1.00 84.12 87 PRO A C 1
ATOM 708 O O . PRO A 1 87 ? 13.649 11.712 -4.697 1.00 84.12 87 PRO A O 1
ATOM 711 N N . ALA A 1 88 ? 15.062 12.970 -3.512 1.00 75.81 88 ALA A N 1
ATOM 712 C CA . ALA A 1 88 ? 15.374 13.872 -4.622 1.00 75.81 88 ALA A CA 1
ATOM 713 C C . ALA A 1 88 ? 16.042 13.187 -5.832 1.00 75.81 88 ALA A C 1
ATOM 715 O O . ALA A 1 88 ? 15.965 13.716 -6.941 1.00 75.81 88 ALA A O 1
ATOM 716 N N . ASP A 1 89 ? 16.724 12.059 -5.622 1.00 76.62 89 ASP A N 1
ATOM 717 C CA . ASP A 1 89 ? 17.375 11.279 -6.673 1.00 76.62 89 ASP A CA 1
ATOM 718 C C . ASP A 1 89 ? 17.455 9.787 -6.317 1.00 76.62 89 ASP A C 1
ATOM 720 O O . ASP A 1 89 ? 17.372 9.407 -5.147 1.00 76.62 89 ASP A O 1
ATOM 724 N N . ASP A 1 90 ? 17.657 8.949 -7.340 1.00 74.50 90 ASP A N 1
ATOM 725 C CA . ASP A 1 90 ? 17.739 7.483 -7.274 1.00 74.50 90 ASP A CA 1
ATOM 726 C C . ASP A 1 90 ? 19.023 6.940 -6.617 1.00 74.50 90 ASP A C 1
ATOM 728 O O . ASP A 1 90 ? 19.227 5.723 -6.575 1.00 74.50 90 ASP A O 1
ATOM 732 N N . TYR A 1 91 ? 19.871 7.820 -6.070 1.00 75.81 91 TYR A N 1
ATOM 733 C CA . TYR A 1 91 ? 21.043 7.460 -5.270 1.00 75.81 91 TYR A CA 1
ATOM 734 C C . TYR A 1 91 ? 20.788 7.543 -3.766 1.00 75.81 91 TYR A C 1
ATOM 736 O O . TYR A 1 91 ? 21.694 7.216 -2.988 1.00 75.81 91 TYR A O 1
ATOM 744 N N . SER A 1 92 ? 19.592 7.967 -3.346 1.00 79.62 92 SER A N 1
ATOM 745 C CA . SER A 1 92 ? 19.248 8.006 -1.930 1.00 79.62 92 SER A CA 1
ATOM 746 C C . SER A 1 92 ? 19.408 6.629 -1.279 1.00 79.62 92 SER A C 1
ATOM 748 O O . SER A 1 92 ? 19.002 5.594 -1.811 1.00 79.62 92 SER A O 1
ATOM 750 N N . THR A 1 93 ? 20.026 6.632 -0.099 1.00 80.69 93 THR A N 1
ATOM 751 C CA . THR A 1 93 ? 20.110 5.468 0.788 1.00 80.69 93 THR A CA 1
ATOM 752 C C . THR A 1 93 ? 18.986 5.452 1.817 1.00 80.69 93 THR A C 1
ATOM 754 O O . THR A 1 93 ? 19.000 4.593 2.698 1.00 80.69 93 THR A O 1
ATOM 757 N N . ASP A 1 94 ? 18.059 6.410 1.742 1.00 84.31 94 ASP A N 1
ATOM 758 C CA . ASP A 1 94 ? 16.879 6.437 2.595 1.00 84.31 94 ASP A CA 1
ATOM 759 C C . ASP A 1 94 ? 16.064 5.180 2.308 1.00 84.31 94 ASP A C 1
ATOM 761 O O . ASP A 1 94 ? 15.858 4.821 1.141 1.00 84.31 94 ASP A O 1
ATOM 765 N N . PRO A 1 95 ? 15.574 4.484 3.334 1.00 87.31 95 PRO A N 1
ATOM 766 C CA . PRO A 1 95 ? 14.981 3.179 3.127 1.00 87.31 95 PRO A CA 1
ATOM 767 C C . PRO A 1 95 ? 13.494 3.259 2.749 1.00 87.31 95 PRO A C 1
ATOM 769 O O . PRO A 1 95 ? 12.694 2.367 3.039 1.00 87.31 95 PRO A O 1
ATOM 772 N N . ILE A 1 96 ? 13.126 4.344 2.075 1.00 90.62 96 ILE A N 1
ATOM 773 C CA . ILE A 1 96 ? 11.767 4.648 1.662 1.00 90.62 96 ILE A CA 1
ATOM 774 C C . ILE A 1 96 ? 11.387 3.711 0.524 1.00 90.62 96 ILE A C 1
ATOM 776 O O . ILE A 1 96 ? 12.123 3.546 -0.450 1.00 90.62 96 ILE A O 1
ATOM 780 N N . MET A 1 97 ? 10.210 3.105 0.629 1.00 91.94 97 MET A N 1
ATOM 781 C CA . MET A 1 97 ? 9.676 2.215 -0.399 1.00 91.94 97 MET A CA 1
ATOM 782 C C . MET A 1 97 ? 8.617 2.878 -1.277 1.00 91.94 97 MET A C 1
ATOM 784 O O . MET A 1 97 ? 8.459 2.486 -2.439 1.00 91.94 97 MET A O 1
ATOM 788 N N . ALA A 1 98 ? 7.856 3.819 -0.718 1.00 94.38 98 ALA A N 1
ATOM 789 C CA . ALA A 1 98 ? 6.647 4.337 -1.340 1.00 94.38 98 ALA A CA 1
ATOM 790 C C . ALA A 1 98 ? 6.168 5.658 -0.726 1.00 94.38 98 ALA A C 1
ATOM 792 O O . ALA A 1 98 ? 6.501 5.954 0.424 1.00 94.38 98 ALA A O 1
ATOM 793 N N . VAL A 1 99 ? 5.320 6.367 -1.478 1.00 93.88 99 VAL A N 1
ATOM 794 C CA . VAL A 1 99 ? 4.536 7.512 -0.998 1.00 93.88 99 VAL A CA 1
ATOM 795 C C . VAL A 1 99 ? 3.337 7.020 -0.190 1.00 93.88 99 VAL A C 1
ATOM 797 O O . VAL A 1 99 ? 2.504 6.273 -0.706 1.00 93.88 99 VAL A O 1
ATOM 800 N N . LEU A 1 100 ? 3.230 7.440 1.073 1.00 93.75 100 LEU A N 1
ATOM 801 C CA . LEU A 1 100 ? 2.169 6.990 1.977 1.00 93.75 100 LEU A CA 1
ATOM 802 C C . LEU A 1 100 ? 0.761 7.304 1.446 1.00 93.75 100 LEU A C 1
ATOM 804 O O . LEU A 1 100 ? -0.077 6.403 1.380 1.00 93.75 100 LEU A O 1
ATOM 808 N N . SER A 1 101 ? 0.504 8.556 1.060 1.00 90.94 101 SER A N 1
ATOM 809 C CA . SER A 1 101 ? -0.812 8.979 0.562 1.00 90.94 101 SER A CA 1
ATOM 810 C C . SER A 1 101 ? -1.260 8.190 -0.673 1.00 90.94 101 SER A C 1
ATOM 812 O O . SER A 1 101 ? -2.418 7.771 -0.746 1.00 90.94 101 SER A O 1
ATOM 814 N N . ASP A 1 102 ? -0.341 7.888 -1.591 1.00 93.75 102 ASP A N 1
ATOM 815 C CA . ASP A 1 102 ? -0.633 7.068 -2.770 1.00 93.75 102 ASP A CA 1
ATOM 816 C C . ASP A 1 102 ? -0.971 5.620 -2.394 1.00 93.75 102 ASP A C 1
ATOM 818 O O . ASP A 1 102 ? -1.896 5.033 -2.957 1.00 93.75 102 ASP A O 1
ATOM 822 N N . LEU A 1 103 ? -0.274 5.027 -1.417 1.00 96.00 103 LEU A N 1
ATOM 823 C CA . LEU A 1 103 ? -0.591 3.669 -0.967 1.00 96.00 103 LEU A CA 1
ATOM 824 C C . LEU A 1 103 ? -1.958 3.578 -0.287 1.00 96.00 103 LEU A C 1
ATOM 826 O O . LEU A 1 103 ? -2.674 2.596 -0.502 1.00 96.00 103 LEU A O 1
ATOM 830 N N . LEU A 1 104 ? -2.321 4.578 0.521 1.00 92.38 104 LEU A N 1
ATOM 831 C CA . LEU A 1 104 ? -3.648 4.666 1.133 1.00 92.38 104 LEU A CA 1
ATOM 832 C C . LEU A 1 104 ? -4.728 4.751 0.047 1.00 92.38 104 LEU A C 1
ATOM 834 O O . LEU A 1 104 ? -5.683 3.975 0.060 1.00 92.38 104 LEU A O 1
ATOM 838 N N . LEU A 1 105 ? -4.515 5.595 -0.964 1.00 91.81 105 LEU A N 1
ATOM 839 C CA . LEU A 1 105 ? -5.406 5.699 -2.117 1.00 91.81 105 LEU A CA 1
ATOM 840 C C . LEU A 1 105 ? -5.525 4.373 -2.884 1.00 91.81 105 LEU A C 1
ATOM 842 O O . LEU A 1 105 ? -6.622 3.958 -3.257 1.00 91.81 105 LEU A O 1
ATOM 846 N N . TRP A 1 106 ? -4.411 3.683 -3.133 1.00 94.88 106 TRP A N 1
ATOM 847 C CA . TRP A 1 106 ? -4.412 2.4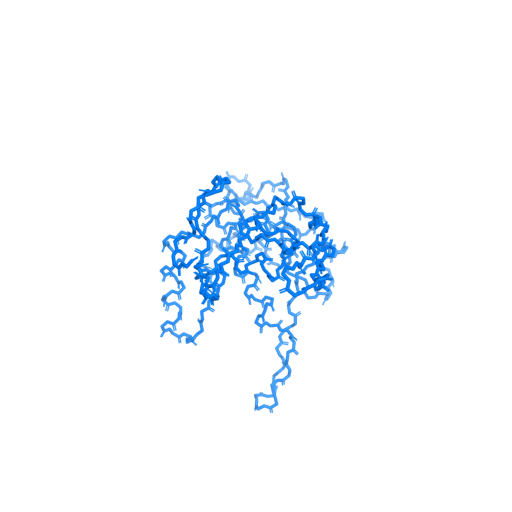01 -3.844 1.00 94.88 106 TRP A CA 1
ATOM 848 C C . TRP A 1 106 ? -5.131 1.308 -3.065 1.00 94.88 106 TRP A C 1
ATOM 850 O O . TRP A 1 106 ? -5.838 0.501 -3.668 1.00 94.88 106 TRP A O 1
ATOM 860 N N . HIS A 1 107 ? -4.970 1.292 -1.743 1.00 94.31 107 HIS A N 1
ATOM 861 C CA . HIS A 1 107 ? -5.680 0.376 -0.862 1.00 94.31 107 HIS A CA 1
ATOM 862 C C . HIS A 1 107 ? -7.202 0.549 -0.962 1.00 94.31 107 HIS A C 1
ATOM 864 O O . HIS A 1 107 ? -7.917 -0.449 -1.045 1.00 94.31 107 HIS A O 1
ATOM 870 N N . GLU A 1 108 ? -7.691 1.792 -1.005 1.00 91.06 108 GLU A N 1
ATOM 871 C CA . GLU A 1 108 ? -9.122 2.091 -1.153 1.00 91.06 108 GLU A CA 1
ATOM 872 C C . GLU A 1 108 ? -9.656 1.768 -2.554 1.00 91.06 108 GLU A C 1
ATOM 874 O O . GLU A 1 108 ? -10.764 1.249 -2.706 1.00 91.06 108 GLU A O 1
ATOM 879 N N . GLN A 1 109 ? -8.877 2.074 -3.594 1.00 89.50 109 GLN A N 1
ATOM 880 C CA . GLN A 1 109 ? -9.289 1.892 -4.988 1.00 89.50 109 GLN A CA 1
ATOM 881 C C . GLN A 1 109 ? -9.293 0.426 -5.442 1.00 89.50 109 GLN A C 1
ATOM 883 O O . GLN A 1 109 ? -10.004 0.096 -6.392 1.00 89.50 109 GLN A O 1
ATOM 888 N N . ASP A 1 110 ? -8.502 -0.433 -4.799 1.00 93.56 110 ASP A N 1
ATOM 889 C CA . ASP A 1 110 ? -8.361 -1.856 -5.126 1.00 93.56 110 ASP A CA 1
ATOM 890 C C . ASP A 1 110 ? -8.487 -2.721 -3.846 1.00 93.56 110 ASP A C 1
ATOM 892 O O . ASP A 1 110 ? -7.483 -3.123 -3.234 1.00 93.56 110 ASP A O 1
ATOM 896 N N . PRO A 1 111 ? -9.731 -2.969 -3.376 1.00 93.69 111 PRO A N 1
ATOM 897 C CA . PRO A 1 111 ? -10.000 -3.729 -2.155 1.00 93.69 111 PRO A CA 1
ATOM 898 C C . PRO A 1 111 ? -9.531 -5.185 -2.232 1.00 93.69 111 PRO A C 1
ATOM 900 O O . PRO A 1 111 ? -9.418 -5.761 -3.309 1.00 93.69 111 PRO A O 1
ATOM 903 N N . VAL A 1 112 ? -9.333 -5.817 -1.070 1.00 95.25 112 VAL A N 1
ATOM 904 C CA . VAL A 1 112 ? -8.913 -7.227 -0.993 1.00 95.25 112 VAL A CA 1
ATOM 905 C C . VAL A 1 112 ? -9.904 -8.149 -1.707 1.00 95.25 112 VAL A C 1
ATOM 907 O O . VAL A 1 112 ? -11.080 -8.249 -1.329 1.00 95.25 112 VAL A O 1
ATOM 910 N N . ASP A 1 113 ? -9.398 -8.928 -2.657 1.00 92.69 113 ASP A N 1
ATOM 911 C CA . ASP A 1 113 ? -10.167 -9.924 -3.395 1.00 92.69 113 ASP A CA 1
ATOM 912 C C . ASP A 1 113 ? -9.930 -11.368 -2.899 1.00 92.69 113 ASP A C 1
ATOM 914 O O . ASP A 1 113 ? -9.150 -11.648 -1.981 1.00 92.69 113 ASP A O 1
ATOM 918 N N . ASP A 1 114 ? -10.661 -12.324 -3.482 1.00 95.44 114 ASP A N 1
ATOM 919 C CA . ASP A 1 114 ? -10.535 -13.744 -3.126 1.00 95.44 114 ASP A CA 1
ATOM 920 C C . ASP A 1 114 ? -9.176 -14.335 -3.515 1.00 95.44 114 ASP A C 1
ATOM 922 O O . ASP A 1 114 ? -8.686 -15.260 -2.857 1.00 95.44 114 ASP A O 1
ATOM 926 N N . PHE A 1 115 ? -8.561 -13.825 -4.583 1.00 93.75 115 PHE A N 1
A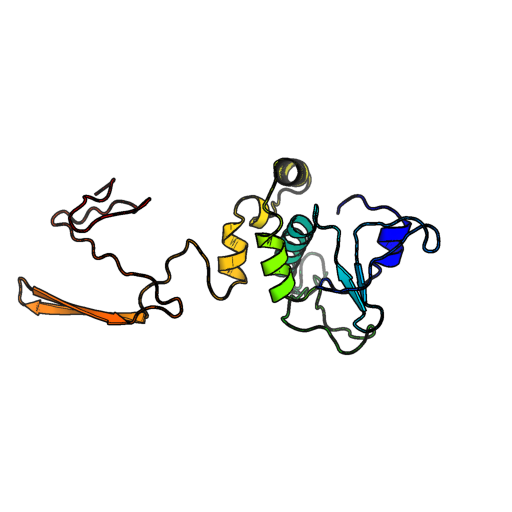TOM 927 C CA . PHE A 1 115 ? -7.263 -14.301 -5.036 1.00 93.75 115 PHE A CA 1
ATOM 928 C C . PHE A 1 115 ? -6.178 -13.935 -4.020 1.00 93.75 115 PHE A C 1
ATOM 930 O O . PHE A 1 115 ? -5.355 -14.783 -3.657 1.00 93.75 115 PHE A O 1
ATOM 937 N N . GLU A 1 116 ? -6.205 -12.704 -3.520 1.00 94.88 116 GLU A N 1
ATOM 938 C CA . GLU A 1 116 ? -5.283 -12.198 -2.520 1.00 94.88 116 GLU A CA 1
ATOM 939 C C . GLU A 1 116 ? -5.463 -12.911 -1.173 1.00 94.88 116 GLU A C 1
ATOM 941 O O . GLU A 1 116 ? -4.470 -13.379 -0.603 1.00 94.88 116 GLU A O 1
ATOM 946 N N . ARG A 1 117 ? -6.710 -13.113 -0.713 1.00 95.69 117 ARG A N 1
ATOM 947 C CA . ARG A 1 117 ? -7.005 -13.923 0.487 1.00 95.69 117 ARG A CA 1
ATOM 948 C C . ARG A 1 117 ? -6.453 -15.339 0.373 1.00 95.69 117 ARG A C 1
ATOM 950 O O . ARG A 1 117 ? -5.743 -15.808 1.262 1.00 95.69 117 ARG A O 1
ATOM 957 N N . ASN A 1 118 ? -6.726 -16.016 -0.743 1.00 95.75 118 ASN A N 1
ATOM 958 C CA . ASN A 1 118 ? -6.219 -17.366 -0.979 1.00 95.75 118 ASN A CA 1
ATOM 959 C C . ASN A 1 118 ? -4.683 -17.392 -1.031 1.00 95.75 118 ASN A C 1
ATOM 961 O O . ASN A 1 118 ? -4.051 -18.310 -0.512 1.00 95.75 118 ASN A O 1
ATOM 965 N N . ARG A 1 119 ? -4.051 -16.373 -1.621 1.00 94.25 119 ARG A N 1
ATOM 966 C CA . ARG A 1 119 ? -2.592 -16.258 -1.619 1.00 94.25 119 ARG A CA 1
ATOM 967 C C . ARG A 1 119 ? -2.041 -16.081 -0.198 1.00 94.25 119 ARG A C 1
ATOM 969 O O . ARG A 1 119 ? -1.028 -16.710 0.109 1.00 94.25 119 ARG A O 1
ATOM 976 N N . ASN A 1 120 ? -2.678 -15.266 0.648 1.00 95.25 120 ASN A N 1
ATOM 977 C CA . ASN A 1 120 ? -2.288 -15.092 2.053 1.00 95.25 120 ASN A CA 1
ATOM 978 C C . ASN A 1 120 ? -2.379 -16.424 2.819 1.00 95.25 120 ASN A C 1
ATOM 980 O O . ASN A 1 120 ? -1.430 -16.807 3.499 1.00 95.25 120 ASN A O 1
ATOM 984 N N . GLU A 1 121 ? -3.458 -17.187 2.610 1.00 95.69 121 GLU A N 1
ATOM 985 C CA . GLU A 1 121 ? -3.646 -18.531 3.179 1.00 95.69 121 GLU A CA 1
ATOM 986 C C . GLU A 1 121 ? -2.535 -19.504 2.757 1.00 95.69 121 GLU A C 1
ATOM 988 O O . GLU A 1 121 ? -1.911 -20.171 3.586 1.00 95.69 121 GLU A O 1
ATOM 993 N N . VAL A 1 122 ? -2.242 -19.569 1.455 1.00 94.31 122 VAL A N 1
ATOM 994 C CA . VAL A 1 122 ? -1.200 -20.460 0.936 1.00 94.31 122 VAL A CA 1
ATOM 995 C C . VAL A 1 122 ? 0.163 -20.079 1.507 1.00 94.31 122 VAL A C 1
ATOM 997 O O . VAL A 1 122 ? 0.886 -20.957 1.969 1.00 94.31 122 VAL A O 1
ATOM 1000 N N . ILE A 1 123 ? 0.522 -18.793 1.524 1.00 91.44 123 ILE A N 1
ATOM 1001 C CA . ILE A 1 123 ? 1.806 -18.333 2.075 1.00 91.44 123 ILE A CA 1
ATOM 1002 C C . ILE A 1 123 ? 1.916 -18.671 3.561 1.00 91.44 123 ILE A C 1
ATOM 1004 O O . ILE A 1 123 ? 2.949 -19.193 3.986 1.00 91.44 123 ILE A O 1
ATOM 1008 N N . TYR A 1 124 ? 0.845 -18.450 4.325 1.00 93.56 124 TYR A N 1
ATOM 1009 C CA . TYR A 1 124 ? 0.790 -18.783 5.743 1.00 93.56 124 TYR A CA 1
ATOM 1010 C C . TYR A 1 124 ? 1.125 -20.254 6.003 1.00 93.56 124 TYR A C 1
ATOM 1012 O O . TYR A 1 124 ? 1.910 -20.552 6.902 1.00 93.56 124 TYR A O 1
ATOM 1020 N N . SER A 1 125 ? 0.613 -21.168 5.171 1.00 94.75 125 SER A N 1
ATOM 1021 C CA . SER A 1 125 ? 0.885 -22.607 5.304 1.00 94.75 125 SER A CA 1
ATOM 1022 C C . SER A 1 125 ? 2.374 -22.978 5.177 1.00 94.75 125 SER A C 1
ATOM 1024 O O . SER A 1 125 ? 2.786 -24.018 5.691 1.00 94.75 125 SER A O 1
ATOM 1026 N N . TYR A 1 126 ? 3.188 -22.127 4.537 1.00 92.69 126 TYR A N 1
ATOM 1027 C CA . TYR A 1 126 ? 4.633 -22.325 4.380 1.00 92.69 126 TYR A CA 1
ATOM 1028 C C . TYR A 1 126 ? 5.478 -21.497 5.353 1.00 92.69 126 TYR A C 1
ATOM 1030 O O . TYR A 1 126 ? 6.503 -21.987 5.821 1.00 92.69 126 TYR A O 1
ATOM 1038 N N . GLN A 1 127 ? 5.104 -20.241 5.614 1.00 90.62 127 GLN A N 1
ATOM 1039 C CA . GLN A 1 127 ? 5.940 -19.292 6.362 1.00 90.62 127 GLN A CA 1
ATOM 1040 C C . GLN A 1 127 ? 5.515 -19.125 7.829 1.00 90.62 127 GLN A C 1
ATOM 1042 O O . GLN A 1 127 ? 6.330 -18.734 8.660 1.00 90.62 127 GLN A O 1
ATOM 1047 N N . GLY A 1 128 ? 4.265 -19.455 8.166 1.00 91.00 128 GLY A N 1
ATOM 1048 C CA . GLY A 1 128 ? 3.724 -19.366 9.525 1.00 91.00 128 GLY A CA 1
ATOM 1049 C C . GLY A 1 128 ? 3.326 -17.957 9.983 1.00 91.00 128 GLY A C 1
ATOM 1050 O O . GLY A 1 128 ? 2.830 -17.804 11.096 1.00 91.00 128 GLY A O 1
ATOM 1051 N N . ASN A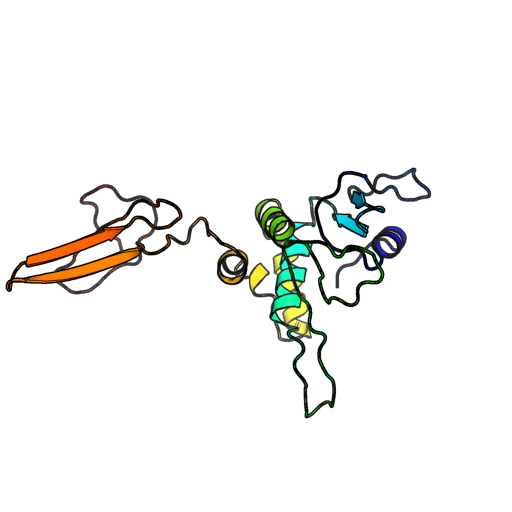 1 129 ? 3.494 -16.937 9.143 1.00 89.69 129 ASN A N 1
ATOM 1052 C CA . ASN A 1 129 ? 3.068 -15.555 9.365 1.00 89.69 129 ASN A CA 1
ATOM 1053 C C . ASN A 1 129 ? 2.087 -15.101 8.272 1.00 89.69 129 ASN A C 1
ATOM 1055 O O . ASN A 1 129 ? 2.167 -15.545 7.127 1.00 89.69 129 ASN A O 1
ATOM 1059 N N . ARG A 1 130 ? 1.141 -14.233 8.646 1.00 93.69 130 ARG A N 1
ATOM 1060 C CA . ARG A 1 130 ? 0.134 -13.662 7.741 1.00 93.69 130 ARG A CA 1
ATOM 1061 C C . ARG A 1 130 ? 0.378 -12.185 7.534 1.00 93.69 130 ARG A C 1
ATOM 1063 O O . ARG A 1 130 ? 0.874 -11.519 8.439 1.00 93.69 130 ARG A O 1
ATOM 1070 N N . ASN A 1 131 ? -0.031 -11.679 6.376 1.00 95.62 131 ASN A N 1
ATOM 1071 C CA . ASN A 1 131 ? -0.202 -10.247 6.213 1.00 95.62 131 ASN A CA 1
ATOM 1072 C C . ASN A 1 131 ? -1.536 -9.831 6.870 1.00 95.62 131 ASN A C 1
ATOM 1074 O O . ASN A 1 131 ? -2.593 -10.174 6.330 1.00 95.62 131 ASN A O 1
ATOM 1078 N N . PRO A 1 132 ? -1.511 -9.104 8.004 1.00 96.50 132 PRO A N 1
ATOM 1079 C CA . PRO A 1 132 ? -2.723 -8.720 8.710 1.00 96.50 132 PRO A CA 1
ATOM 1080 C C . PRO A 1 132 ? -3.558 -7.715 7.912 1.00 96.50 132 PRO A C 1
ATOM 1082 O O . PRO A 1 132 ? -4.766 -7.709 8.069 1.00 96.50 132 PRO A O 1
ATOM 1085 N N . TYR A 1 133 ? -2.964 -6.943 6.999 1.00 96.94 133 TYR A N 1
ATOM 1086 C CA . TYR A 1 133 ? -3.680 -5.978 6.157 1.00 96.94 133 TYR A CA 1
ATOM 1087 C C . TYR A 1 133 ? -4.504 -6.631 5.037 1.00 96.94 133 TYR A C 1
ATOM 1089 O O . TYR A 1 133 ? -5.303 -5.959 4.392 1.00 96.94 133 TYR A O 1
ATOM 1097 N N . ILE A 1 134 ? -4.303 -7.930 4.780 1.00 95.94 134 ILE A N 1
ATOM 1098 C CA . ILE A 1 134 ? -5.151 -8.721 3.873 1.00 95.94 134 ILE A CA 1
ATOM 1099 C C . ILE A 1 134 ? -6.319 -9.341 4.648 1.00 95.94 134 ILE A C 1
ATOM 1101 O O . ILE A 1 134 ? -7.443 -9.367 4.152 1.00 95.94 134 ILE A O 1
ATOM 1105 N N . ASP A 1 135 ? -6.057 -9.845 5.858 1.00 94.81 135 ASP A N 1
ATOM 1106 C CA . ASP A 1 135 ? -7.092 -10.449 6.707 1.00 94.81 135 ASP A CA 1
ATOM 1107 C C . ASP A 1 135 ? -8.015 -9.383 7.332 1.00 94.81 135 ASP A C 1
ATOM 1109 O O . ASP A 1 135 ? -9.215 -9.613 7.465 1.00 94.81 135 ASP A O 1
ATOM 1113 N N . HIS A 1 136 ? -7.447 -8.221 7.661 1.00 93.44 136 HIS A N 1
ATOM 1114 C CA . HIS A 1 136 ? -8.075 -7.059 8.289 1.00 93.44 136 HIS A CA 1
ATOM 1115 C C . HIS A 1 136 ? -7.657 -5.769 7.557 1.00 93.44 136 HIS A C 1
ATOM 1117 O O . HIS A 1 136 ? -6.759 -5.052 8.014 1.00 93.44 136 HIS A O 1
ATOM 1123 N N . PRO A 1 137 ? -8.260 -5.470 6.390 1.00 93.00 137 PRO A N 1
ATOM 1124 C CA . PRO A 1 137 ? -7.956 -4.267 5.609 1.00 93.00 137 PRO A CA 1
ATOM 1125 C C . PRO A 1 137 ? -8.074 -2.970 6.416 1.00 93.00 137 PRO A C 1
ATOM 1127 O O . PRO A 1 137 ? -7.275 -2.057 6.232 1.00 93.00 137 PRO A O 1
ATOM 1130 N N . GLU A 1 138 ? -9.003 -2.924 7.372 1.00 88.50 138 GLU A N 1
ATOM 1131 C CA . GLU A 1 138 ? -9.229 -1.803 8.285 1.00 88.50 138 GLU A CA 1
ATOM 1132 C C . GLU A 1 138 ? -7.985 -1.412 9.102 1.00 88.50 138 GLU A C 1
ATOM 1134 O O . GLU A 1 138 ? -7.841 -0.257 9.507 1.00 88.50 138 GLU A O 1
ATOM 1139 N N . TYR A 1 139 ? -7.044 -2.340 9.307 1.00 93.31 139 TYR A N 1
ATOM 1140 C CA . TYR A 1 139 ? -5.804 -2.053 10.026 1.00 93.31 139 TYR A CA 1
ATOM 1141 C C . TYR A 1 139 ? -4.880 -1.110 9.266 1.00 93.31 139 TYR A C 1
ATOM 1143 O O . TYR A 1 139 ? -4.060 -0.451 9.900 1.00 93.31 139 TYR A O 1
ATOM 1151 N N . VAL A 1 140 ? -4.992 -1.025 7.934 1.00 93.25 140 VAL A N 1
ATOM 1152 C CA . VAL A 1 140 ? -4.189 -0.073 7.155 1.00 93.25 140 VAL A CA 1
ATOM 1153 C C . VAL A 1 140 ? -4.449 1.331 7.665 1.00 93.25 140 VAL A C 1
ATOM 1155 O O . VAL A 1 140 ? -3.510 2.052 7.986 1.00 93.25 140 VAL A O 1
ATOM 1158 N N . CYS A 1 141 ? -5.719 1.687 7.816 1.00 87.38 141 CYS A N 1
ATOM 1159 C CA . CYS A 1 141 ? -6.052 3.011 8.278 1.00 87.38 141 CYS A CA 1
ATOM 1160 C C . CYS A 1 141 ? -5.675 3.223 9.753 1.00 87.38 141 CYS A C 1
ATOM 1162 O O . CYS A 1 141 ? -5.084 4.242 10.083 1.00 87.38 141 CYS A O 1
ATOM 1164 N N . LEU A 1 142 ? -5.914 2.241 10.629 1.00 86.94 142 LEU A N 1
ATOM 1165 C CA . LEU A 1 142 ? -5.537 2.348 12.047 1.00 86.94 142 LEU A CA 1
ATOM 1166 C C . LEU A 1 142 ? -4.041 2.578 12.285 1.00 86.94 142 LEU A C 1
ATOM 1168 O O . LEU A 1 142 ? -3.663 3.175 13.289 1.00 86.94 142 LEU A O 1
ATOM 1172 N N . VAL A 1 143 ? -3.193 2.039 11.409 1.00 90.50 143 VAL A N 1
ATOM 1173 C CA . VAL A 1 143 ? -1.736 2.117 11.556 1.00 90.50 143 VAL A CA 1
ATOM 1174 C C . VAL A 1 143 ? -1.154 3.295 10.774 1.00 90.50 143 VAL A C 1
ATOM 1176 O O . VAL A 1 143 ? -0.209 3.920 11.247 1.00 90.50 143 VAL A O 1
ATOM 1179 N N . PHE A 1 144 ? -1.696 3.591 9.591 1.00 90.88 144 PHE A N 1
ATOM 1180 C CA . PHE A 1 144 ? -1.080 4.503 8.624 1.00 90.88 144 PHE A CA 1
ATOM 1181 C C . PHE A 1 144 ? -1.968 5.675 8.183 1.00 90.88 144 PHE A C 1
ATOM 1183 O O . PHE A 1 144 ? -1.477 6.588 7.523 1.00 90.88 144 PHE A O 1
ATOM 1190 N N . GLY A 1 145 ? -3.264 5.648 8.483 1.00 81.12 145 GLY A N 1
ATOM 1191 C CA . GLY A 1 145 ? -4.202 6.710 8.131 1.00 81.12 145 GLY A CA 1
ATOM 1192 C C . GLY A 1 145 ? -4.218 7.841 9.158 1.00 81.12 145 GLY A C 1
ATOM 1193 O O . GLY A 1 145 ? -3.811 7.670 10.305 1.00 81.12 145 GLY A O 1
ATOM 1194 N N . THR A 1 146 ? -4.709 9.007 8.737 1.00 68.56 146 THR A N 1
ATOM 1195 C CA . THR A 1 146 ? -5.033 10.118 9.647 1.00 68.56 146 THR A CA 1
ATOM 1196 C C . THR A 1 146 ? -6.500 10.113 10.060 1.00 68.56 146 THR A C 1
ATOM 1198 O O . THR A 1 146 ? -6.790 10.514 11.178 1.00 68.56 146 THR A O 1
ATOM 1201 N N . ASP A 1 147 ? -7.390 9.622 9.187 1.00 59.62 147 ASP A N 1
ATOM 1202 C CA . ASP A 1 147 ? -8.843 9.587 9.370 1.00 59.62 147 ASP A CA 1
ATOM 1203 C C . ASP A 1 147 ? -9.402 8.285 8.772 1.00 59.62 147 ASP A C 1
ATOM 1205 O O . ASP A 1 147 ? -9.189 8.009 7.589 1.00 59.62 147 ASP A O 1
ATOM 1209 N N . CYS A 1 148 ? -10.105 7.471 9.569 1.00 59.66 148 CYS A N 1
ATOM 1210 C CA . CYS A 1 148 ? -10.546 6.131 9.165 1.00 59.66 148 CYS A CA 1
ATOM 1211 C C . CYS A 1 148 ? -12.056 6.019 8.983 1.00 59.66 148 CYS A C 1
ATOM 1213 O O . CYS A 1 148 ? -12.782 5.885 9.970 1.00 59.66 148 CYS A O 1
ATOM 1215 N N . PRO A 1 149 ? -12.571 5.975 7.738 1.00 49.53 149 PRO A N 1
ATOM 1216 C CA . PRO A 1 149 ? -13.998 5.811 7.505 1.00 49.53 149 PRO A CA 1
ATOM 1217 C C . PRO A 1 149 ? -14.495 4.485 8.100 1.00 49.53 149 PRO A C 1
ATOM 1219 O O . PRO A 1 149 ? -14.122 3.405 7.648 1.00 49.53 149 PRO A O 1
ATOM 1222 N N . GLY A 1 150 ? -15.351 4.565 9.121 1.00 52.69 150 GLY A N 1
ATOM 1223 C CA . GLY A 1 150 ? -15.911 3.401 9.822 1.00 52.69 150 GLY A CA 1
ATOM 1224 C C . GLY A 1 150 ? -15.329 3.150 11.214 1.00 52.69 150 GLY A C 1
ATOM 1225 O O . GLY A 1 150 ? -15.919 2.384 11.974 1.00 52.69 150 GLY A O 1
ATOM 1226 N N . ILE A 1 151 ? -14.249 3.841 11.579 1.00 51.88 151 ILE A N 1
ATOM 1227 C CA . ILE A 1 151 ? -13.842 4.019 12.971 1.00 51.88 151 ILE A CA 1
ATOM 1228 C C . ILE A 1 151 ? -14.246 5.438 13.332 1.00 51.88 151 ILE A C 1
ATOM 1230 O O . ILE A 1 151 ? -13.705 6.412 12.825 1.00 51.88 151 ILE A O 1
ATOM 1234 N N . VAL A 1 152 ? -15.312 5.542 14.114 1.00 58.53 152 VAL A N 1
ATOM 1235 C CA . VAL A 1 152 ? -15.772 6.830 14.623 1.00 58.53 152 VAL A CA 1
ATOM 1236 C C . VAL A 1 152 ? -14.725 7.264 15.638 1.00 58.53 152 VAL A C 1
ATOM 1238 O O . VAL A 1 152 ? -14.575 6.583 16.652 1.00 58.53 152 VAL A O 1
ATOM 1241 N N . ASP A 1 153 ? -13.976 8.331 15.357 1.00 68.00 153 ASP A N 1
ATOM 1242 C CA . ASP A 1 153 ? -13.043 8.841 16.361 1.00 68.00 153 ASP A CA 1
ATOM 1243 C C . ASP A 1 153 ? -13.832 9.326 17.572 1.00 68.00 153 ASP A C 1
ATOM 1245 O O . ASP A 1 153 ? -14.914 9.915 17.436 1.00 68.00 153 ASP A O 1
ATOM 1249 N N . ASP A 1 154 ? -13.279 9.106 18.759 1.00 74.75 154 ASP A N 1
ATOM 1250 C CA . ASP A 1 154 ? -13.889 9.608 19.978 1.00 74.75 154 ASP A CA 1
ATOM 1251 C C . ASP A 1 154 ? -13.976 11.147 19.940 1.00 74.75 154 ASP A C 1
ATOM 1253 O O . ASP A 1 154 ? -13.105 11.816 19.371 1.00 74.75 154 ASP A O 1
ATOM 1257 N N . PRO A 1 155 ? -15.020 11.743 20.540 1.00 81.81 155 PRO A N 1
ATOM 1258 C CA . PRO A 1 155 ? -15.068 13.185 20.736 1.00 81.81 155 PRO A CA 1
ATOM 1259 C C . PRO A 1 155 ? -13.852 13.686 21.527 1.00 81.81 155 PRO A C 1
ATOM 1261 O O . PRO A 1 155 ? -13.493 13.103 22.552 1.00 81.81 155 PRO A O 1
ATOM 1264 N N . ASP A 1 156 ? -13.268 14.808 21.095 1.00 81.00 156 ASP A N 1
ATOM 1265 C CA . ASP A 1 156 ? -12.124 15.440 21.760 1.00 81.00 156 ASP A CA 1
ATOM 1266 C C . ASP A 1 156 ? -12.326 16.968 21.890 1.00 81.00 156 ASP A C 1
ATOM 1268 O O . ASP A 1 156 ? -12.471 17.660 20.876 1.00 81.00 156 ASP A O 1
ATOM 1272 N N . PRO A 1 157 ? -12.364 17.533 23.114 1.00 87.38 157 PRO A N 1
ATOM 1273 C CA . PRO A 1 157 ? -12.345 16.837 24.405 1.00 87.38 157 PRO A CA 1
ATOM 1274 C C . PRO A 1 157 ? -13.685 16.152 24.709 1.00 87.38 157 PRO A C 1
ATOM 1276 O O . PRO A 1 157 ? -14.714 16.538 24.164 1.00 87.38 157 PRO A O 1
ATOM 1279 N N . PHE A 1 158 ? -13.696 15.202 25.646 1.00 88.31 158 PHE A N 1
ATOM 1280 C CA . PHE A 1 158 ? -14.910 14.689 26.291 1.00 88.31 158 PHE A CA 1
ATOM 1281 C C . PHE A 1 158 ? -14.774 14.796 27.811 1.00 88.31 158 PHE A C 1
ATOM 1283 O O . PHE A 1 158 ? -13.784 14.343 28.392 1.00 88.31 158 PHE A O 1
ATOM 1290 N N . THR A 1 159 ? -15.776 15.374 28.472 1.00 91.38 159 THR A N 1
ATOM 1291 C CA . THR A 1 159 ? -15.851 15.444 29.934 1.00 91.38 159 THR A CA 1
ATOM 1292 C C . THR A 1 159 ? -17.205 14.952 30.439 1.00 91.38 159 THR A C 1
ATOM 1294 O O . THR A 1 159 ? -18.244 15.175 29.817 1.00 91.38 159 THR A O 1
ATOM 1297 N N . ALA A 1 160 ? -17.178 14.265 31.582 1.00 90.62 160 ALA A N 1
ATOM 1298 C CA . ALA A 1 160 ? -18.359 13.779 32.281 1.00 90.62 160 ALA A CA 1
ATOM 1299 C C . ALA A 1 160 ? -18.209 14.060 33.780 1.00 90.62 160 ALA A C 1
ATOM 1301 O O . ALA A 1 160 ? -17.464 13.372 34.481 1.00 90.62 160 ALA A O 1
ATOM 1302 N N . GLU A 1 161 ? -18.906 15.080 34.275 1.00 92.94 161 GLU A N 1
ATOM 1303 C CA . GLU A 1 161 ? -18.802 15.537 35.660 1.00 92.94 161 GLU A CA 1
ATOM 1304 C C . GLU A 1 161 ? -20.103 15.298 36.434 1.00 92.94 161 GLU A C 1
ATOM 1306 O O . GLU A 1 161 ? -21.203 15.625 35.993 1.00 92.94 161 GLU A O 1
ATOM 1311 N N . GLY A 1 162 ? -19.997 14.710 37.628 1.00 88.75 162 GLY A N 1
ATOM 1312 C CA . GLY A 1 162 ? -21.147 14.504 38.505 1.00 88.75 162 GLY A CA 1
ATOM 1313 C C . GLY A 1 162 ? -21.601 15.819 39.139 1.00 88.75 162 GLY A C 1
ATOM 1314 O O . GLY A 1 162 ? -20.957 16.312 40.061 1.00 88.75 162 GLY A O 1
ATOM 1315 N N . SER A 1 163 ? -22.738 16.347 38.690 1.00 91.06 163 SER A N 1
ATOM 1316 C CA . SER A 1 163 ? -23.335 17.583 39.216 1.00 91.06 163 SER A CA 1
ATOM 1317 C C . SER A 1 163 ? -24.130 17.331 40.507 1.00 91.06 163 SER A C 1
ATOM 1319 O O . SER A 1 163 ? -24.200 18.169 41.408 1.00 91.06 163 SER A O 1
ATOM 1321 N N . SER A 1 164 ? -24.729 16.138 40.637 1.00 93.25 164 SER A N 1
ATOM 1322 C CA . SER A 1 164 ? -25.453 15.702 41.838 1.00 93.25 164 SER A CA 1
ATOM 1323 C C . SER A 1 164 ? -25.598 14.174 41.908 1.00 93.25 164 SER A C 1
ATOM 1325 O O . SER A 1 164 ? -25.130 13.449 41.036 1.00 93.25 164 SER A O 1
ATOM 1327 N N . ALA A 1 165 ? -26.307 13.664 42.924 1.00 87.62 165 ALA A N 1
ATOM 1328 C CA . ALA A 1 165 ? -26.621 12.235 43.054 1.00 87.62 165 ALA A CA 1
ATOM 1329 C C . ALA A 1 165 ? -27.509 11.673 41.921 1.00 87.62 165 ALA A C 1
ATOM 1331 O O . ALA A 1 165 ? -27.678 10.459 41.834 1.00 87.62 165 ALA A O 1
ATOM 1332 N N . SER A 1 166 ? -28.098 12.530 41.081 1.00 87.88 166 SER A N 1
ATOM 1333 C CA . SER A 1 166 ? -28.976 12.130 39.973 1.00 87.88 166 SER A CA 1
ATOM 1334 C C . SER A 1 166 ? -28.709 12.899 38.676 1.00 87.88 166 SER A C 1
ATOM 1336 O O . SER A 1 166 ? -29.575 12.928 37.805 1.00 87.88 166 SER A O 1
ATOM 1338 N N . GLN A 1 167 ? -27.560 13.567 38.555 1.00 89.75 167 GLN A N 1
ATOM 1339 C CA . GLN A 1 167 ? -27.217 14.369 37.382 1.00 89.75 167 GLN A CA 1
ATOM 1340 C C . GLN A 1 167 ? -25.731 14.241 37.059 1.00 89.75 167 GLN A C 1
ATOM 1342 O O . GLN A 1 167 ? -24.887 14.394 37.944 1.00 89.75 167 GLN A O 1
ATOM 1347 N N . ILE A 1 168 ? -25.447 14.014 35.780 1.00 90.31 168 ILE A N 1
ATOM 1348 C CA . ILE A 1 168 ? -24.115 14.069 35.187 1.00 90.31 168 ILE A CA 1
ATOM 1349 C C . ILE A 1 168 ? -24.178 15.132 34.093 1.00 90.31 168 ILE A C 1
ATOM 1351 O O . ILE A 1 168 ? -25.078 15.086 33.253 1.00 90.31 168 ILE A O 1
ATOM 1355 N N . ASP A 1 169 ? -23.251 16.078 34.135 1.00 91.88 169 ASP A N 1
ATOM 1356 C CA . ASP A 1 169 ? -23.053 17.072 33.092 1.00 91.88 169 ASP A CA 1
ATOM 1357 C C . ASP A 1 169 ? -22.021 16.506 32.105 1.00 91.88 169 ASP A C 1
ATOM 1359 O O . ASP A 1 169 ? -20.949 16.046 32.503 1.00 91.88 169 ASP A O 1
ATOM 1363 N N . LEU A 1 170 ? -22.390 16.468 30.826 1.00 91.06 170 LEU A N 1
ATOM 1364 C CA . LEU A 1 170 ? -21.559 15.970 29.732 1.00 91.06 170 LEU A CA 1
ATOM 1365 C C . LEU A 1 170 ? -21.200 17.151 28.829 1.00 91.06 170 LEU A C 1
ATOM 1367 O O . LEU A 1 170 ? -22.099 17.894 28.432 1.00 91.06 170 LEU A O 1
ATOM 1371 N N . ASP A 1 171 ? -19.923 17.301 28.490 1.00 91.00 171 ASP A N 1
ATOM 1372 C CA . ASP A 1 171 ? -19.442 18.300 27.528 1.00 91.00 171 ASP A CA 1
ATOM 1373 C C . ASP A 1 171 ? -18.474 17.644 26.546 1.00 91.00 171 ASP A C 1
ATOM 1375 O O . ASP A 1 171 ? -17.668 16.798 26.946 1.00 91.00 171 ASP A O 1
ATOM 1379 N N . TRP A 1 172 ? -18.570 18.002 25.265 1.00 90.75 172 TRP A N 1
ATOM 1380 C CA . TRP A 1 172 ? -17.749 17.392 24.225 1.00 90.75 172 TRP A CA 1
ATOM 1381 C C . TRP A 1 172 ? -17.465 18.306 23.029 1.00 90.75 172 TRP A C 1
ATOM 1383 O O . TRP A 1 172 ? -18.301 19.116 22.623 1.00 90.75 172 TRP A O 1
ATOM 1393 N N . GLY A 1 173 ? -16.291 18.122 22.424 1.00 89.44 173 GLY A N 1
ATOM 1394 C CA . GLY A 1 173 ? -15.948 18.606 21.089 1.00 89.44 173 GLY A CA 1
ATOM 1395 C C . GLY A 1 173 ? -16.238 17.552 20.020 1.00 89.44 173 GLY A C 1
ATOM 1396 O O . GLY A 1 173 ? -16.224 16.354 20.294 1.00 89.44 173 GLY A O 1
ATOM 1397 N N . LEU A 1 174 ? -16.515 17.990 18.790 1.00 84.00 174 LEU A N 1
ATOM 1398 C CA . LEU A 1 174 ? -16.463 17.074 17.651 1.00 84.00 174 LEU A CA 1
ATOM 1399 C C . LEU A 1 174 ? -15.001 16.703 17.384 1.00 84.00 174 LEU A C 1
ATOM 1401 O O . LEU A 1 174 ? -14.117 17.547 17.526 1.00 84.00 174 LEU A O 1
ATOM 1405 N N . ASN A 1 175 ? -14.770 15.463 16.962 1.00 79.81 175 ASN A N 1
ATOM 1406 C CA . ASN A 1 175 ? -13.460 15.027 16.488 1.00 79.81 175 ASN A CA 1
ATOM 1407 C C . ASN A 1 175 ? -13.027 15.797 15.219 1.00 79.81 175 ASN A C 1
ATOM 1409 O O . ASN A 1 175 ? -13.811 16.549 14.626 1.00 79.81 175 ASN A O 1
ATOM 1413 N N . ALA A 1 176 ? -11.780 15.601 14.777 1.00 75.62 176 ALA A N 1
ATOM 1414 C CA . ALA A 1 176 ? -11.237 16.247 13.574 1.00 75.62 176 ALA A CA 1
ATOM 1415 C C . ALA A 1 176 ? -12.104 15.998 12.321 1.00 75.62 176 ALA A C 1
ATOM 1417 O O . ALA A 1 176 ? -12.259 16.882 11.477 1.00 75.62 176 ALA A O 1
ATOM 1418 N N . ASN A 1 177 ? -12.754 14.834 12.274 1.00 70.81 177 ASN A N 1
ATOM 1419 C CA . ASN A 1 177 ? -13.647 14.387 11.211 1.00 70.81 177 ASN A CA 1
ATOM 1420 C C . ASN A 1 177 ? -15.076 14.937 11.296 1.00 70.81 177 ASN A C 1
ATOM 1422 O O . ASN A 1 177 ? -15.907 14.644 10.434 1.00 70.81 177 ASN A O 1
ATOM 1426 N N . SER A 1 178 ? -15.383 15.750 12.312 1.00 76.62 178 SER A N 1
ATOM 1427 C CA . SER A 1 178 ? -16.723 16.289 12.562 1.00 76.62 178 SER A CA 1
ATOM 1428 C C . SER A 1 178 ? -17.818 15.211 12.593 1.00 76.62 178 SER A C 1
ATOM 1430 O O . SER A 1 178 ? -18.942 15.461 12.152 1.00 76.62 178 SER A O 1
ATOM 1432 N N . ASN A 1 179 ? -17.503 14.001 13.073 1.00 76.56 179 ASN A N 1
ATOM 1433 C CA . ASN A 1 179 ? -18.481 12.915 13.112 1.00 76.56 179 ASN A CA 1
ATOM 1434 C C . ASN A 1 179 ? -19.615 13.215 14.102 1.00 76.56 179 ASN A C 1
ATOM 1436 O O . ASN A 1 179 ? -19.410 13.825 15.150 1.00 76.56 179 ASN A O 1
ATOM 1440 N N . GLU A 1 180 ? -20.825 12.756 13.775 1.00 78.12 180 GLU A N 1
ATOM 1441 C CA . GLU A 1 180 ? -21.974 12.864 14.674 1.00 78.12 180 GLU A CA 1
ATOM 1442 C C . GLU A 1 180 ? 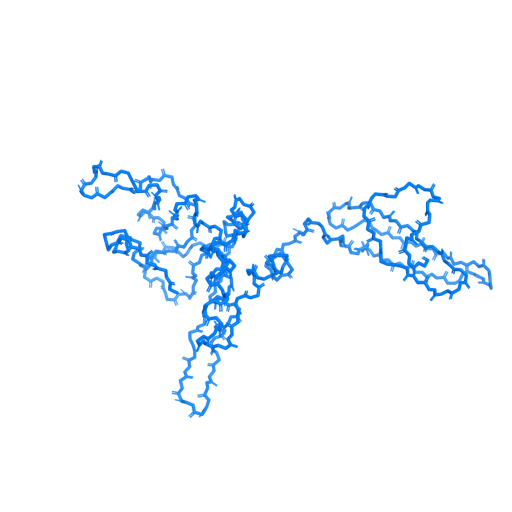-21.785 11.989 15.920 1.00 78.12 180 GLU A C 1
ATOM 1444 O O . GLU A 1 180 ? -21.258 10.879 15.851 1.00 78.12 180 GLU A O 1
ATOM 1449 N N . ILE A 1 181 ? -22.261 12.481 17.066 1.00 79.81 181 ILE A N 1
ATOM 1450 C CA . ILE A 1 181 ? -22.113 11.810 18.360 1.00 79.81 181 ILE A CA 1
ATOM 1451 C C . ILE A 1 181 ? -23.443 11.183 18.768 1.00 79.81 181 ILE A C 1
ATOM 1453 O O . ILE A 1 181 ? -24.486 11.840 18.768 1.00 79.81 181 ILE A O 1
ATOM 1457 N N . VAL A 1 182 ? -23.391 9.912 19.168 1.00 79.38 182 VAL A N 1
ATOM 1458 C CA . VAL A 1 182 ? -24.539 9.171 19.700 1.00 79.38 182 VAL A CA 1
ATOM 1459 C C . VAL A 1 182 ? -24.371 8.997 21.205 1.00 79.38 182 VAL A C 1
ATOM 1461 O O . VAL A 1 182 ? -23.419 8.378 21.669 1.00 79.38 182 VAL A O 1
ATOM 1464 N N . LEU A 1 183 ? -25.329 9.514 21.976 1.00 82.12 183 LEU A N 1
ATOM 1465 C CA . LEU A 1 183 ? -25.399 9.295 23.419 1.00 82.12 183 LEU A CA 1
ATOM 1466 C C . LEU A 1 183 ? -26.287 8.089 23.726 1.00 82.12 183 LEU A C 1
ATOM 1468 O O . LEU A 1 183 ? -27.491 8.111 23.467 1.00 82.12 183 LEU A O 1
ATOM 1472 N N . ALA A 1 184 ? -25.695 7.063 24.332 1.00 81.31 184 ALA A N 1
ATOM 1473 C CA . ALA A 1 184 ? -26.404 5.904 24.856 1.00 81.31 184 ALA A CA 1
ATOM 1474 C C . ALA A 1 184 ? -26.367 5.906 26.389 1.00 81.31 184 ALA A C 1
ATOM 1476 O O . ALA A 1 184 ? -25.350 6.229 26.999 1.00 81.31 184 ALA A O 1
ATOM 1477 N N . TRP A 1 185 ? -27.474 5.522 27.024 1.00 81.94 185 TRP A N 1
ATOM 1478 C CA . TRP A 1 185 ? -27.556 5.391 28.478 1.00 81.94 185 TRP A CA 1
ATOM 1479 C C . TRP A 1 185 ? -28.297 4.108 28.853 1.00 81.94 185 TRP A C 1
ATOM 1481 O O . TRP A 1 185 ? -29.201 3.667 28.146 1.00 81.94 185 TRP A O 1
ATOM 1491 N N . ASN A 1 186 ? -27.922 3.515 29.986 1.00 80.19 186 ASN A N 1
ATOM 1492 C CA . ASN A 1 186 ? -28.563 2.322 30.529 1.00 80.19 186 ASN A CA 1
ATOM 1493 C C . ASN A 1 186 ? -28.529 2.365 32.069 1.00 80.19 186 ASN A C 1
ATOM 1495 O O . ASN A 1 186 ? -27.572 2.847 32.669 1.00 80.19 186 ASN A O 1
ATOM 1499 N N . THR A 1 187 ? -29.565 1.838 32.724 1.00 81.62 187 THR A N 1
ATOM 1500 C CA . THR A 1 187 ? -29.663 1.669 34.186 1.00 81.62 187 THR A CA 1
ATOM 1501 C C . THR A 1 187 ? -29.033 0.376 34.718 1.00 81.62 187 THR A C 1
ATOM 1503 O O . THR A 1 187 ? -28.836 0.238 35.922 1.00 81.62 187 THR A O 1
ATOM 1506 N N . THR A 1 188 ? -28.724 -0.581 33.842 1.00 80.56 188 THR A N 1
ATOM 1507 C CA . THR A 1 188 ? -28.225 -1.929 34.169 1.00 80.56 188 THR A CA 1
ATOM 1508 C C . THR A 1 188 ? -26.732 -2.109 33.888 1.00 80.56 188 THR A C 1
ATOM 1510 O O . THR A 1 188 ? -26.196 -3.183 34.148 1.00 80.56 188 THR A O 1
ATOM 1513 N N . ASN A 1 189 ? -26.048 -1.068 33.392 1.00 73.12 189 ASN A N 1
ATOM 1514 C CA . ASN A 1 189 ? -24.614 -1.069 33.074 1.00 73.12 189 ASN A CA 1
ATOM 1515 C C . ASN A 1 189 ? -24.189 -2.176 32.085 1.00 73.12 189 ASN A C 1
ATOM 1517 O O . ASN A 1 189 ? -23.093 -2.724 32.183 1.00 73.12 189 ASN A O 1
ATOM 1521 N N . THR A 1 190 ? -25.080 -2.538 31.158 1.00 75.75 190 THR A N 1
ATOM 1522 C CA . THR A 1 190 ? -24.824 -3.550 30.125 1.00 75.75 190 THR A CA 1
ATOM 1523 C C . THR A 1 190 ? -24.963 -2.877 28.764 1.00 75.75 190 THR A C 1
ATOM 1525 O O . THR A 1 190 ? -26.056 -2.456 28.419 1.00 75.75 190 THR A O 1
ATOM 1528 N N . PHE A 1 191 ? -23.884 -2.706 28.008 1.00 73.06 191 PHE A N 1
ATOM 1529 C CA . PHE A 1 191 ? -23.942 -2.008 26.720 1.00 73.06 191 PHE A CA 1
ATOM 1530 C C . PHE A 1 191 ? -23.759 -3.000 25.574 1.00 73.06 191 PHE A C 1
ATOM 1532 O O . PHE A 1 191 ? -22.846 -3.827 25.613 1.00 73.06 191 PHE A O 1
ATOM 1539 N N . GLY A 1 192 ? -24.627 -2.916 24.566 1.00 74.00 192 GLY A N 1
ATOM 1540 C CA . GLY A 1 192 ? -24.428 -3.600 23.291 1.00 74.00 192 GLY A CA 1
ATOM 1541 C C . GLY A 1 192 ? -23.364 -2.921 22.428 1.00 74.00 192 GLY A C 1
ATOM 1542 O O . GLY A 1 192 ? -22.999 -1.770 22.658 1.00 74.00 192 GLY A O 1
ATOM 1543 N N . THR A 1 193 ? -22.880 -3.622 21.403 1.00 72.06 193 THR A N 1
ATOM 1544 C CA . THR A 1 193 ? -22.046 -3.014 20.358 1.00 72.06 193 THR A CA 1
ATOM 1545 C C . THR A 1 193 ? -22.963 -2.357 19.321 1.00 72.06 193 THR A C 1
ATOM 1547 O O . THR A 1 193 ? -23.748 -3.073 18.688 1.00 72.06 193 THR A O 1
ATOM 1550 N N . PRO A 1 194 ? -22.900 -1.027 19.120 1.00 72.12 194 PRO A N 1
ATOM 1551 C CA . PRO A 1 194 ? -23.701 -0.358 18.102 1.00 72.12 194 PRO A CA 1
ATOM 1552 C C . PRO A 1 194 ? -23.375 -0.905 16.707 1.00 72.12 194 PRO A C 1
ATOM 1554 O O . PRO A 1 194 ? -22.211 -1.083 16.359 1.00 72.12 194 PRO A O 1
ATOM 1557 N N . SER A 1 195 ? -24.397 -1.179 15.898 1.00 70.88 195 SER A N 1
ATOM 1558 C CA . SER A 1 195 ? -24.236 -1.564 14.493 1.00 70.88 195 SER A CA 1
ATOM 1559 C C . SER A 1 195 ? -25.394 -1.030 13.649 1.00 70.88 195 SER A C 1
ATOM 1561 O O . SER A 1 195 ? -26.564 -1.202 13.989 1.00 70.88 195 SER A O 1
ATOM 1563 N N . GLY A 1 196 ? -25.064 -0.382 12.531 1.00 72.38 196 GLY A N 1
ATOM 1564 C CA . GLY A 1 196 ? -26.042 0.221 11.624 1.00 72.38 196 GLY A CA 1
ATOM 1565 C C . GLY A 1 196 ? -26.431 1.655 11.993 1.00 72.38 196 GLY A C 1
ATOM 1566 O O . GLY A 1 196 ? -25.681 2.375 12.646 1.00 72.38 196 GLY A O 1
ATOM 1567 N N . THR A 1 197 ? -27.596 2.087 11.513 1.00 74.56 197 THR A N 1
ATOM 1568 C CA . THR A 1 197 ? -28.127 3.443 11.710 1.00 74.56 197 THR A CA 1
ATOM 1569 C C . THR A 1 197 ? -29.142 3.465 12.845 1.00 74.56 197 THR A C 1
ATOM 1571 O O . THR A 1 197 ? -30.074 2.660 12.837 1.00 74.56 197 THR A O 1
ATOM 1574 N N . TYR A 1 198 ? -29.015 4.428 13.754 1.00 76.00 198 TYR A N 1
ATOM 1575 C CA . TYR A 1 198 ? -29.948 4.632 14.861 1.00 76.00 198 TYR A CA 1
ATOM 1576 C C . TYR A 1 198 ? -30.708 5.942 14.691 1.00 76.00 198 TYR A C 1
ATOM 1578 O O . TYR A 1 198 ? -30.143 6.943 14.250 1.00 76.00 198 TYR A O 1
ATOM 1586 N N . THR A 1 199 ? -31.981 5.952 15.077 1.00 82.12 199 THR A N 1
ATOM 1587 C CA . THR A 1 199 ? -32.720 7.191 15.318 1.00 82.12 199 THR A CA 1
ATOM 1588 C C . THR A 1 199 ? -32.828 7.452 16.817 1.00 82.12 199 THR A C 1
ATOM 1590 O O . THR A 1 199 ? -32.717 6.544 17.641 1.00 82.12 199 THR A O 1
ATOM 1593 N N . SER A 1 200 ? -32.991 8.721 17.196 1.00 79.06 200 SER A N 1
ATOM 1594 C CA . SER A 1 200 ? -33.092 9.100 18.609 1.00 79.06 200 SER A CA 1
ATOM 1595 C C . SER A 1 200 ? -34.236 8.345 19.295 1.00 79.06 200 SER A C 1
ATOM 1597 O O . SER A 1 200 ? -35.393 8.457 18.887 1.00 79.06 200 SER A O 1
ATOM 1599 N N . GLY A 1 201 ? -33.897 7.587 20.341 1.00 80.81 201 GLY A N 1
ATOM 1600 C CA . GLY A 1 201 ? -34.830 6.755 21.103 1.00 80.81 201 GLY A CA 1
ATOM 1601 C C . GLY A 1 201 ? -34.831 5.268 20.735 1.00 80.81 201 GLY A C 1
ATOM 1602 O O . GLY A 1 201 ? -35.465 4.493 21.453 1.00 80.81 201 GLY A O 1
ATOM 1603 N N . ASP A 1 202 ? -34.122 4.853 19.681 1.00 82.19 202 ASP A N 1
ATOM 1604 C CA . ASP A 1 202 ? -33.992 3.436 19.336 1.00 82.19 202 ASP A CA 1
ATOM 1605 C C . ASP A 1 202 ? -33.102 2.681 20.343 1.00 82.19 202 ASP A C 1
ATOM 1607 O O . ASP A 1 202 ? -32.073 3.208 20.778 1.00 82.19 202 ASP A O 1
ATOM 1611 N N . PRO A 1 203 ? -33.455 1.436 20.717 1.00 80.69 203 PRO A N 1
ATOM 1612 C CA . PRO A 1 203 ? -32.596 0.599 21.546 1.00 80.69 203 PRO A CA 1
ATOM 1613 C C . PRO A 1 203 ? -31.379 0.097 20.756 1.00 80.69 203 PRO A C 1
ATOM 1615 O O . PRO A 1 203 ? -31.487 -0.273 19.584 1.00 80.69 203 PRO A O 1
ATOM 1618 N N . ILE A 1 204 ? -30.228 0.004 21.424 1.00 79.56 204 ILE A N 1
ATOM 1619 C CA . ILE A 1 204 ? -29.019 -0.606 20.863 1.00 79.56 204 ILE A CA 1
ATOM 1620 C C . ILE A 1 204 ? -29.062 -2.113 21.136 1.00 79.56 204 ILE A C 1
ATOM 1622 O O . ILE A 1 204 ? -29.237 -2.570 22.265 1.00 79.56 204 ILE A O 1
ATOM 1626 N N . THR A 1 205 ? -28.934 -2.919 20.081 1.00 74.06 205 THR A N 1
ATOM 1627 C CA . THR A 1 205 ? -28.934 -4.381 20.201 1.00 74.06 205 THR A CA 1
ATOM 1628 C C . THR A 1 205 ? -27.762 -4.844 21.070 1.00 74.06 205 THR A C 1
ATOM 1630 O O . THR A 1 205 ? -26.610 -4.558 20.764 1.00 74.06 205 THR A O 1
ATOM 1633 N N . GLY A 1 206 ? -28.052 -5.617 22.121 1.00 67.19 206 GLY A N 1
ATOM 1634 C CA . GLY A 1 206 ? -27.036 -6.197 23.009 1.00 67.19 206 GLY A CA 1
ATOM 1635 C C . GLY A 1 206 ? -26.923 -5.541 24.388 1.00 67.19 206 GLY A C 1
ATOM 1636 O O . GLY A 1 206 ? -26.183 -6.066 25.217 1.00 67.19 206 GLY A O 1
ATOM 1637 N N . GLY A 1 207 ? -27.675 -4.467 24.658 1.00 56.03 207 GLY A N 1
ATOM 1638 C CA . GLY A 1 207 ? -27.760 -3.852 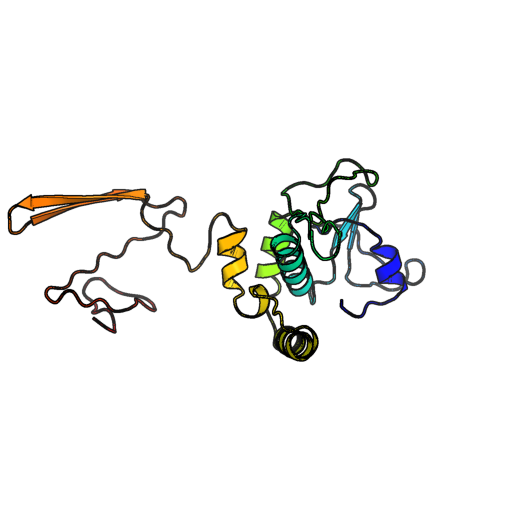25.986 1.00 56.03 207 GLY A CA 1
ATOM 1639 C C . GLY A 1 207 ? -28.345 -2.456 25.960 1.00 56.03 207 GLY A C 1
ATOM 1640 O O . GLY A 1 207 ? -27.745 -1.613 25.260 1.00 56.03 207 GLY A O 1
#

Secondary structure (DSSP, 8-state):
-----HHHHHHHTTPEE----EEEEETTTTEEEEEEEETTTTEEE--GGGHHHHHHHHHHHHHH-B--EETTTTEEPPB-EEESS--SSTT----EEEEHHHHHHHHHHS---HHHHHHHHHHHHHHS---HHHH-THHHHHHH-SS-TTS-PPPSSEEEEEEETTEEEEEEPPPTT---------SS---PPP-S---TTPPPTT-

Radius of gyration: 23.18 Å; chains: 1; bounding box: 59×41×72 Å

pLDDT: mean 86.81, std 9.24, range [49.53, 96.94]